Protein AF-A0AAE0CXD9-F1 (afdb_monomer_lite)

Structure (mmCIF, N/CA/C/O backbone):
data_AF-A0AAE0CXD9-F1
#
_entry.id   AF-A0AAE0CXD9-F1
#
loop_
_atom_site.group_PDB
_atom_site.id
_atom_site.type_symbol
_atom_site.label_atom_id
_atom_site.label_alt_id
_atom_site.label_comp_id
_atom_site.label_asym_id
_atom_site.label_entity_id
_atom_site.label_seq_id
_atom_site.pdbx_PDB_ins_code
_atom_site.Cartn_x
_atom_site.Cartn_y
_atom_site.Cartn_z
_atom_site.occupancy
_atom_site.B_iso_or_equiv
_atom_site.auth_seq_id
_atom_site.auth_comp_id
_atom_site.auth_asym_id
_atom_site.auth_atom_id
_atom_site.pdbx_PDB_model_num
ATOM 1 N N . MET A 1 1 ? 9.797 31.175 -9.199 1.00 26.73 1 MET A N 1
ATOM 2 C CA . MET A 1 1 ? 10.013 30.156 -8.149 1.00 26.73 1 MET A CA 1
ATOM 3 C C . MET A 1 1 ? 9.002 30.426 -7.047 1.00 26.73 1 MET A C 1
ATOM 5 O O . MET A 1 1 ? 9.303 31.126 -6.089 1.00 26.73 1 MET A O 1
ATOM 9 N N . GLU A 1 2 ? 7.768 29.965 -7.238 1.00 23.17 2 GLU A N 1
ATOM 10 C CA . GLU A 1 2 ? 6.739 30.049 -6.202 1.00 23.17 2 GLU A CA 1
ATOM 11 C C . GLU A 1 2 ? 6.974 28.909 -5.215 1.00 23.17 2 GLU A C 1
ATOM 13 O O . GLU A 1 2 ? 6.974 27.733 -5.577 1.00 23.17 2 GLU A O 1
ATOM 18 N N . ARG A 1 3 ? 7.278 29.271 -3.968 1.00 21.73 3 ARG A N 1
ATOM 19 C CA . ARG A 1 3 ? 7.343 28.327 -2.858 1.00 21.73 3 ARG A CA 1
ATOM 20 C C . ARG A 1 3 ? 5.922 27.838 -2.602 1.00 21.73 3 ARG A C 1
ATOM 22 O O . ARG A 1 3 ? 5.088 28.621 -2.158 1.00 21.73 3 ARG A O 1
ATOM 29 N N . LEU A 1 4 ? 5.672 26.554 -2.848 1.00 22.39 4 LEU A N 1
ATOM 30 C CA . LEU A 1 4 ? 4.527 25.840 -2.287 1.00 22.39 4 LEU A CA 1
ATOM 31 C C . LEU A 1 4 ? 4.676 25.848 -0.758 1.00 22.39 4 LEU A C 1
ATOM 33 O O . LEU A 1 4 ? 5.323 24.983 -0.170 1.00 22.39 4 LEU A O 1
ATOM 37 N N . SER A 1 5 ? 4.148 26.898 -0.132 1.00 20.73 5 SER A N 1
ATOM 38 C CA . SER A 1 5 ? 3.932 26.974 1.307 1.00 20.73 5 SER A CA 1
ATOM 39 C C . SER A 1 5 ? 2.755 26.065 1.624 1.00 20.73 5 SER A C 1
ATOM 41 O O . SER A 1 5 ? 1.609 26.418 1.361 1.00 20.73 5 SER A O 1
ATOM 43 N N . VAL A 1 6 ? 3.035 24.862 2.117 1.00 25.16 6 VAL A N 1
ATOM 44 C CA . VAL A 1 6 ? 1.994 23.994 2.667 1.00 25.16 6 VAL A CA 1
ATOM 45 C C . VAL A 1 6 ? 1.778 24.439 4.107 1.00 25.16 6 VAL A C 1
ATOM 47 O O . VAL A 1 6 ? 2.493 24.010 5.013 1.00 25.16 6 VAL A O 1
ATOM 50 N N . ASP A 1 7 ? 0.833 25.358 4.299 1.00 22.22 7 ASP A N 1
ATOM 51 C CA . ASP A 1 7 ? 0.345 25.720 5.626 1.00 22.22 7 ASP A CA 1
ATOM 52 C C . ASP A 1 7 ? -0.341 24.501 6.249 1.00 22.22 7 ASP A C 1
ATOM 54 O O . ASP A 1 7 ? -1.363 24.009 5.768 1.00 22.22 7 ASP A O 1
ATOM 58 N N . ILE A 1 8 ? 0.247 23.992 7.332 1.00 30.08 8 ILE A N 1
ATOM 59 C CA . ILE A 1 8 ? -0.320 22.910 8.135 1.00 30.08 8 ILE A CA 1
ATOM 60 C C . ILE A 1 8 ? -1.418 23.525 9.003 1.00 30.08 8 ILE A C 1
ATOM 62 O O . ILE A 1 8 ? -1.198 23.915 10.149 1.00 30.08 8 ILE A O 1
ATOM 66 N N . THR A 1 9 ? -2.620 23.645 8.448 1.00 28.03 9 THR A N 1
ATOM 67 C CA . THR A 1 9 ? -3.806 23.970 9.239 1.00 28.03 9 THR A CA 1
ATOM 68 C C . THR A 1 9 ? -4.270 22.713 9.962 1.00 28.03 9 THR A C 1
ATOM 70 O O . THR A 1 9 ? -4.686 21.742 9.329 1.00 28.03 9 THR A O 1
ATOM 73 N N . THR A 1 10 ? -4.219 22.737 11.293 1.00 31.00 10 THR A N 1
ATOM 74 C CA . THR A 1 10 ? -4.910 21.786 12.170 1.00 31.00 10 THR A CA 1
ATOM 75 C C . THR A 1 10 ? -6.408 21.858 11.892 1.00 31.00 10 THR A C 1
ATOM 77 O O . THR A 1 10 ? -7.133 22.719 12.389 1.00 31.00 10 THR A O 1
ATOM 80 N N . LEU A 1 11 ? -6.876 20.972 11.022 1.00 36.22 11 LEU A N 1
ATOM 81 C CA . LEU A 1 11 ? -8.235 21.002 10.510 1.00 36.22 11 LEU A CA 1
ATOM 82 C C . LEU A 1 11 ? -9.142 20.148 11.402 1.00 36.22 11 LEU A C 1
ATOM 84 O O . LEU A 1 11 ? -9.303 18.949 11.208 1.00 36.22 11 LEU A O 1
ATOM 88 N N . ASN A 1 12 ? -9.766 20.808 12.385 1.00 33.69 12 ASN A N 1
ATOM 89 C CA . ASN A 1 12 ? -11.008 20.344 13.007 1.00 33.69 12 ASN A CA 1
ATOM 90 C C . ASN A 1 12 ? -12.119 20.391 11.942 1.00 33.69 12 ASN A C 1
ATOM 92 O O . ASN A 1 12 ? -12.885 21.352 11.867 1.00 33.69 12 ASN A O 1
ATOM 96 N N . ILE A 1 13 ? -12.183 19.377 11.080 1.00 40.03 13 ILE A N 1
ATOM 97 C CA . ILE A 1 13 ? -13.253 19.223 10.095 1.00 40.03 13 ILE A CA 1
ATOM 98 C C . ILE A 1 13 ? -14.112 18.050 10.536 1.00 40.03 13 ILE A C 1
ATOM 100 O O . ILE A 1 13 ? -13.640 16.928 10.671 1.00 40.03 13 ILE A O 1
ATOM 104 N N . THR A 1 14 ? -15.404 18.297 10.721 1.00 42.84 14 THR A N 1
ATOM 105 C CA . THR A 1 14 ? -16.405 17.229 10.723 1.00 42.84 14 THR A CA 1
ATOM 106 C C . THR A 1 14 ? -16.326 16.510 9.375 1.00 42.84 14 THR A C 1
ATOM 108 O O . THR A 1 14 ? -16.665 17.097 8.356 1.00 42.84 14 THR A O 1
ATOM 111 N N . GLN A 1 15 ? -15.788 15.297 9.347 1.00 50.53 15 GLN A N 1
ATOM 112 C CA . GLN A 1 15 ? -15.391 14.582 8.130 1.00 50.53 15 GLN A CA 1
ATOM 113 C C . GLN A 1 15 ? -16.608 14.244 7.248 1.00 50.53 15 GLN A C 1
ATOM 115 O O . GLN A 1 15 ? -17.636 13.791 7.758 1.00 50.53 15 GLN A O 1
ATOM 120 N N . GLY A 1 16 ? -16.525 14.473 5.933 1.00 50.12 16 GLY A N 1
ATOM 121 C CA . GLY A 1 16 ? -17.497 13.928 4.984 1.00 50.12 16 GLY A CA 1
ATOM 122 C C . GLY A 1 16 ? -17.296 12.417 4.820 1.00 50.12 16 GLY A C 1
ATOM 123 O O . GLY A 1 16 ? -16.177 11.911 4.926 1.00 50.12 16 GLY A O 1
ATOM 124 N N . HIS A 1 17 ? -18.373 11.662 4.591 1.00 55.34 17 HIS A N 1
ATOM 125 C CA . HIS A 1 17 ? -18.249 10.237 4.268 1.00 55.34 17 HIS A CA 1
ATOM 126 C C . HIS A 1 17 ? -17.567 10.069 2.896 1.00 55.34 17 HIS A C 1
ATOM 128 O O . HIS A 1 17 ? -17.871 10.817 1.970 1.00 55.34 17 HIS A O 1
ATOM 134 N N . SER A 1 18 ? -16.668 9.084 2.765 1.00 62.75 18 SER A N 1
ATOM 135 C CA . SER A 1 18 ? -15.933 8.766 1.522 1.00 62.75 18 SER A CA 1
ATOM 136 C C . SER A 1 18 ? -14.909 9.810 1.046 1.00 62.75 18 SER A C 1
ATOM 138 O O . SER A 1 18 ? -14.528 9.803 -0.123 1.00 62.75 18 SER A O 1
ATOM 140 N N . GLU A 1 19 ? -14.440 10.694 1.927 1.00 72.25 19 GLU A N 1
ATOM 141 C CA . GLU A 1 19 ? -13.359 11.639 1.623 1.00 72.25 19 GLU A CA 1
ATOM 142 C C . GLU A 1 19 ? -11.994 11.080 2.065 1.00 72.25 19 GLU A C 1
ATOM 144 O O . GLU A 1 19 ? -11.889 10.398 3.089 1.00 72.25 19 GLU A O 1
ATOM 149 N N . ILE A 1 20 ? -10.953 11.374 1.280 1.00 75.38 20 ILE A N 1
ATOM 150 C CA . ILE A 1 20 ? -9.551 11.071 1.593 1.00 75.38 20 ILE A CA 1
ATOM 151 C C . ILE A 1 20 ? -8.836 12.393 1.851 1.00 75.38 20 ILE A C 1
ATOM 153 O O . ILE A 1 20 ? -8.791 13.261 0.979 1.00 75.38 20 ILE A O 1
ATOM 157 N N . TYR A 1 21 ? -8.246 12.526 3.030 1.00 78.69 21 TYR A N 1
ATOM 158 C CA . TYR A 1 21 ? -7.481 13.688 3.450 1.00 78.69 21 TYR A CA 1
ATOM 159 C C . TYR A 1 21 ? -5.994 13.356 3.445 1.00 78.69 21 TYR A C 1
ATOM 161 O O . TYR A 1 21 ? -5.546 12.450 4.140 1.00 78.69 21 TYR A O 1
ATOM 169 N N . LEU A 1 22 ? -5.219 14.108 2.667 1.00 79.69 22 LEU A N 1
ATOM 170 C CA . LEU A 1 22 ? -3.764 13.999 2.644 1.00 79.69 22 LEU A CA 1
ATOM 171 C C . LEU A 1 22 ? -3.165 15.105 3.509 1.00 79.69 22 LEU A C 1
ATOM 173 O O . LEU A 1 22 ? -3.439 16.285 3.296 1.00 79.69 22 LEU A O 1
ATOM 177 N N . SER A 1 23 ? -2.339 14.728 4.480 1.00 81.81 23 SER A N 1
ATOM 178 C CA . SER A 1 23 ? -1.665 15.657 5.385 1.00 81.81 23 SER A CA 1
ATOM 179 C C . SER A 1 23 ? -0.199 15.280 5.564 1.00 81.81 23 SER A C 1
ATOM 181 O O . SER A 1 23 ? 0.185 14.120 5.436 1.00 81.81 23 SER A O 1
ATOM 183 N N . LEU A 1 24 ? 0.643 16.273 5.840 1.00 80.06 24 LEU A N 1
ATOM 184 C CA . LEU A 1 24 ? 2.030 16.041 6.225 1.00 80.06 24 LEU A CA 1
ATOM 185 C C . LEU A 1 24 ? 2.085 15.807 7.732 1.00 80.06 24 LEU A C 1
ATOM 187 O O . LEU A 1 24 ? 1.600 16.634 8.507 1.00 80.06 24 LEU A O 1
ATOM 191 N N . ALA A 1 25 ? 2.698 14.700 8.146 1.00 73.81 25 ALA A N 1
ATOM 192 C CA . ALA A 1 25 ? 2.980 14.462 9.550 1.00 73.81 25 ALA A CA 1
ATOM 193 C C . ALA A 1 25 ? 3.864 15.602 10.086 1.00 73.81 25 ALA A C 1
ATOM 195 O O . ALA A 1 25 ? 4.795 16.025 9.388 1.00 73.81 25 ALA A O 1
ATOM 196 N N . PRO A 1 26 ? 3.607 16.102 11.308 1.00 64.62 26 PRO A N 1
ATOM 197 C CA . PRO A 1 26 ? 4.435 17.135 11.906 1.00 64.62 26 PRO A CA 1
ATOM 198 C C . PRO A 1 26 ? 5.877 16.632 11.997 1.00 64.62 26 PRO A C 1
ATOM 200 O O . PRO A 1 26 ? 6.189 15.679 12.709 1.00 64.62 26 PRO A O 1
ATOM 203 N N . VAL A 1 27 ? 6.749 17.266 11.215 1.00 55.22 27 VAL A N 1
ATOM 204 C CA . VAL A 1 27 ? 8.172 16.949 11.139 1.00 55.22 27 VAL A CA 1
ATOM 205 C C . VAL A 1 27 ? 8.764 17.242 12.515 1.00 55.22 27 VAL A C 1
ATOM 207 O O . VAL A 1 27 ? 8.802 18.398 12.939 1.00 55.22 27 VAL A O 1
ATOM 210 N N . SER A 1 28 ? 9.209 16.212 13.244 1.00 50.12 28 SER A N 1
ATOM 211 C CA . SER A 1 28 ? 10.065 16.456 14.407 1.00 50.12 28 SER A CA 1
ATOM 212 C C . SER A 1 28 ? 11.272 17.250 13.912 1.00 50.12 28 SER A C 1
ATOM 214 O O . SER A 1 28 ? 11.766 17.001 12.813 1.00 50.12 28 SER A O 1
ATOM 216 N N . THR A 1 29 ? 11.745 18.222 14.688 1.00 46.22 29 THR A N 1
ATOM 217 C CA . THR A 1 29 ? 12.780 19.213 14.318 1.00 46.22 29 THR A CA 1
ATOM 218 C C . THR A 1 29 ? 14.115 18.632 13.805 1.00 46.22 29 THR A C 1
ATOM 220 O O . THR A 1 29 ? 15.018 19.384 13.454 1.00 46.22 29 THR A O 1
ATOM 223 N N . SER A 1 30 ? 14.240 17.305 13.730 1.00 47.00 30 SER A N 1
ATOM 224 C CA . SER A 1 30 ? 15.392 16.527 13.284 1.00 47.00 30 SER A CA 1
ATOM 225 C C . SER A 1 30 ? 15.158 15.704 12.002 1.00 47.00 30 SER A C 1
ATOM 227 O O . SER A 1 30 ? 16.120 15.123 11.494 1.00 47.00 30 SER A O 1
ATOM 229 N N . SER A 1 31 ? 13.934 15.578 11.478 1.00 52.12 31 SER A N 1
ATOM 230 C CA . SER A 1 31 ? 13.679 14.696 10.331 1.00 52.12 31 SER A CA 1
ATOM 231 C C . SER A 1 31 ? 13.825 15.436 8.999 1.00 52.12 31 SER A C 1
ATOM 233 O O . SER A 1 31 ? 13.010 16.279 8.640 1.00 52.12 31 SER A O 1
ATOM 235 N N . ALA A 1 32 ? 14.828 15.056 8.206 1.00 60.69 32 ALA A N 1
ATOM 236 C CA . ALA A 1 32 ? 14.981 15.496 6.815 1.00 60.69 32 ALA A CA 1
ATOM 237 C C . ALA A 1 32 ? 13.952 14.856 5.851 1.00 60.69 32 ALA A C 1
ATOM 239 O O . ALA A 1 32 ? 14.098 14.967 4.634 1.00 60.69 32 ALA A O 1
ATOM 240 N N . ARG A 1 33 ? 12.962 14.112 6.368 1.00 71.12 33 ARG A N 1
ATOM 241 C CA . ARG A 1 33 ? 12.079 13.243 5.581 1.00 71.12 33 ARG A CA 1
ATOM 242 C C . ARG A 1 33 ? 10.619 13.441 6.002 1.00 71.12 33 ARG A C 1
ATOM 244 O O . ARG A 1 33 ? 10.247 13.002 7.091 1.00 71.12 33 ARG A O 1
ATOM 251 N N . PRO A 1 34 ? 9.797 14.115 5.182 1.00 75.38 34 PRO A N 1
ATOM 252 C CA . PRO A 1 34 ? 8.382 14.290 5.479 1.00 75.38 34 PRO A CA 1
ATOM 253 C C . PRO A 1 34 ? 7.617 12.973 5.295 1.00 75.38 34 PRO A C 1
ATOM 255 O O . PRO A 1 34 ? 7.775 12.304 4.275 1.00 75.38 34 PRO A O 1
ATOM 258 N N . THR A 1 35 ? 6.758 12.635 6.255 1.00 79.56 35 THR A N 1
ATOM 259 C CA . THR A 1 35 ? 5.814 11.512 6.144 1.00 79.56 35 THR A CA 1
ATOM 260 C C . THR A 1 35 ? 4.463 12.042 5.682 1.00 79.56 35 THR A C 1
ATOM 262 O O . THR A 1 35 ? 3.946 12.996 6.262 1.00 79.56 35 THR A O 1
ATOM 265 N N . LEU A 1 36 ? 3.884 11.431 4.649 1.00 83.06 36 LEU A N 1
ATOM 266 C CA . LEU A 1 36 ? 2.532 11.740 4.188 1.00 83.06 36 LEU A CA 1
ATOM 267 C C . LEU A 1 36 ? 1.538 10.792 4.865 1.00 83.06 36 LEU A C 1
ATOM 269 O O . LEU A 1 36 ? 1.733 9.579 4.863 1.00 83.06 36 LEU A O 1
ATOM 273 N N . ILE A 1 37 ? 0.472 11.348 5.427 1.00 85.38 37 ILE A N 1
ATOM 274 C CA . ILE A 1 37 ? -0.618 10.610 6.059 1.00 85.38 37 ILE A CA 1
ATOM 275 C C . ILE A 1 37 ? -1.859 10.787 5.193 1.00 85.38 37 ILE A C 1
ATOM 277 O O . ILE A 1 37 ? -2.293 11.914 4.949 1.00 85.38 37 ILE A O 1
ATOM 281 N N . ALA A 1 38 ? -2.420 9.666 4.744 1.00 85.19 38 ALA A N 1
ATOM 282 C CA . ALA A 1 38 ? -3.726 9.615 4.109 1.00 85.19 38 ALA A CA 1
ATOM 283 C C . ALA A 1 38 ? -4.753 9.128 5.133 1.00 85.19 38 ALA A C 1
ATOM 285 O O . ALA A 1 38 ? -4.732 7.962 5.522 1.00 85.19 38 ALA A O 1
ATOM 286 N N . ASP A 1 39 ? -5.625 10.027 5.574 1.00 83.19 39 ASP A N 1
ATOM 287 C CA . ASP A 1 39 ? -6.763 9.703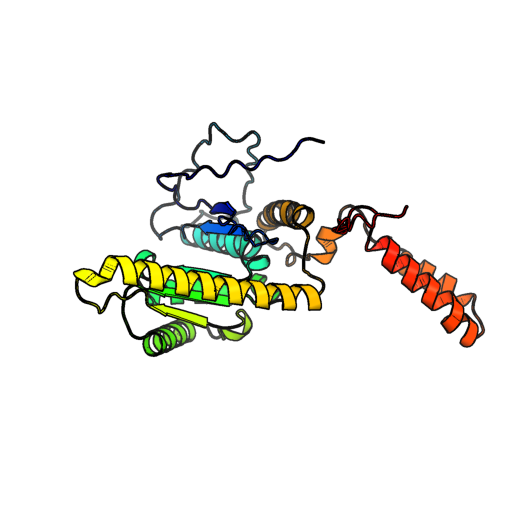 6.425 1.00 83.19 39 ASP A CA 1
ATOM 288 C C . ASP A 1 39 ? -7.996 9.485 5.548 1.00 83.19 39 ASP A C 1
ATOM 290 O O . ASP A 1 39 ? -8.351 10.323 4.716 1.00 83.19 39 ASP A O 1
ATOM 294 N N . ALA A 1 40 ? -8.625 8.329 5.700 1.00 77.25 40 ALA A N 1
ATOM 295 C CA . ALA A 1 40 ? -9.735 7.906 4.880 1.00 77.25 40 ALA A CA 1
ATOM 296 C C . ALA A 1 40 ? -10.804 7.233 5.729 1.00 77.25 40 ALA A C 1
ATOM 298 O O . ALA A 1 40 ? -10.547 6.241 6.409 1.00 77.25 40 ALA A O 1
ATOM 299 N N . ASN A 1 41 ? -12.038 7.704 5.573 1.00 72.50 41 ASN A N 1
ATOM 300 C CA . ASN A 1 41 ? -13.193 6.989 6.087 1.00 72.50 41 ASN A CA 1
ATOM 301 C C . ASN A 1 41 ? -13.622 5.925 5.090 1.00 72.50 41 ASN A C 1
ATOM 303 O O . ASN A 1 41 ? -14.085 6.256 3.995 1.00 72.50 41 ASN A O 1
ATOM 307 N N . THR A 1 42 ? -13.553 4.656 5.489 1.00 63.19 42 THR A N 1
ATOM 308 C CA . THR A 1 42 ? -14.242 3.610 4.737 1.00 63.19 42 THR A CA 1
ATOM 309 C C . THR A 1 42 ? -15.740 3.930 4.744 1.00 63.19 42 THR A C 1
ATOM 311 O O . THR A 1 42 ? -16.310 4.232 5.798 1.00 63.19 42 THR A O 1
ATOM 314 N N . PRO A 1 43 ? -16.407 3.946 3.577 1.00 56.81 43 PRO A N 1
ATOM 315 C CA . PRO A 1 43 ? -17.841 4.168 3.534 1.00 56.81 43 PRO A CA 1
ATOM 316 C C . PRO A 1 43 ? -18.532 3.067 4.334 1.00 56.81 43 PRO A C 1
ATOM 318 O O . PRO A 1 43 ? -18.612 1.917 3.904 1.00 56.81 43 PRO A O 1
ATOM 321 N N . ALA A 1 44 ? -19.054 3.420 5.509 1.00 51.97 44 ALA A N 1
ATOM 322 C CA . ALA A 1 44 ? -19.961 2.541 6.219 1.00 51.97 44 ALA A CA 1
ATOM 323 C C . ALA A 1 44 ? -21.135 2.232 5.281 1.00 51.97 44 ALA A C 1
ATOM 325 O O . ALA A 1 44 ? -21.648 3.133 4.612 1.00 51.97 44 ALA A O 1
ATOM 326 N N . TYR A 1 45 ? -21.559 0.965 5.273 1.00 47.97 45 TYR A N 1
ATOM 327 C CA . TYR A 1 45 ? -22.552 0.306 4.404 1.00 47.97 45 TYR A CA 1
ATOM 328 C C . TYR A 1 45 ? -23.903 1.032 4.198 1.00 47.97 45 TYR A C 1
ATOM 330 O O . TYR A 1 45 ? -24.824 0.464 3.623 1.00 47.97 45 TYR A O 1
ATOM 338 N N . LYS A 1 46 ? -24.105 2.240 4.727 1.00 43.03 46 LYS A N 1
ATOM 339 C CA . LYS A 1 46 ? -25.394 2.929 4.768 1.00 43.03 46 LYS A CA 1
ATOM 340 C C . LYS A 1 46 ? -25.364 4.390 4.323 1.00 43.03 46 LYS A C 1
ATOM 342 O O . LYS A 1 46 ? -26.448 4.936 4.148 1.00 43.03 46 LYS A O 1
ATOM 347 N N . GLN A 1 47 ? -24.206 5.032 4.137 1.00 49.66 47 GLN A N 1
ATOM 348 C CA . GLN A 1 47 ? -24.168 6.449 3.746 1.00 49.66 47 GLN A CA 1
ATOM 349 C C . GLN A 1 47 ? -23.018 6.749 2.781 1.00 49.66 47 GLN A C 1
ATOM 351 O O . GLN A 1 47 ? -21.850 6.761 3.158 1.00 49.66 47 GLN A O 1
ATOM 356 N N . LEU A 1 48 ? -23.379 7.025 1.528 1.00 52.41 48 LEU A N 1
ATOM 357 C CA . LEU A 1 48 ? -22.510 7.721 0.586 1.00 52.41 48 LEU A CA 1
ATOM 358 C C . LEU A 1 48 ? -22.508 9.197 0.963 1.00 52.41 48 LEU A C 1
ATOM 360 O O . LEU A 1 48 ? -23.567 9.825 1.022 1.00 52.41 48 LEU A O 1
ATOM 364 N N . GLY A 1 49 ? -21.332 9.742 1.259 1.00 53.81 49 GLY A N 1
ATOM 365 C CA . GLY A 1 49 ? -21.209 11.164 1.546 1.00 53.81 49 GLY A CA 1
ATOM 366 C C . GLY A 1 49 ? -21.529 11.981 0.311 1.00 53.81 49 GLY A C 1
ATOM 367 O O . GLY A 1 49 ? -21.143 11.627 -0.803 1.00 53.81 49 GLY A O 1
ATOM 368 N N . GLN A 1 50 ? -22.234 13.095 0.499 1.00 55.53 50 GLN A N 1
ATOM 369 C CA . GLN A 1 50 ? -22.210 14.130 -0.520 1.00 55.53 50 GLN A CA 1
ATOM 370 C C . GLN A 1 50 ? -20.839 14.806 -0.468 1.00 55.53 50 GLN A C 1
ATOM 372 O O . GLN A 1 50 ? -20.445 15.246 0.617 1.00 55.53 50 GLN A O 1
ATOM 377 N N . PRO A 1 51 ? -20.131 14.916 -1.607 1.00 55.34 51 PRO A N 1
ATOM 378 C CA . PRO A 1 51 ? -18.879 15.648 -1.648 1.00 55.34 51 PRO A CA 1
ATOM 379 C C . PRO A 1 51 ? -19.153 17.075 -1.189 1.00 55.34 51 PRO A C 1
ATOM 381 O O . PRO A 1 51 ? -20.053 17.751 -1.708 1.00 55.34 51 PRO A O 1
ATOM 384 N N . ARG A 1 52 ? -18.403 17.540 -0.188 1.00 57.84 52 ARG A N 1
ATOM 385 C CA . ARG A 1 52 ? -18.516 18.936 0.222 1.00 57.84 52 ARG A CA 1
ATOM 386 C C . ARG A 1 52 ? -18.101 19.812 -0.952 1.00 57.84 52 ARG A C 1
ATOM 388 O O . ARG A 1 52 ? -17.058 19.602 -1.565 1.00 57.84 52 ARG A O 1
ATOM 395 N N . LYS A 1 53 ? -18.911 20.828 -1.257 1.00 52.75 53 LYS A N 1
ATOM 396 C CA . LYS A 1 53 ? -18.491 21.924 -2.134 1.00 52.75 53 LYS A CA 1
ATOM 397 C C . LYS A 1 53 ? -17.377 22.662 -1.396 1.00 52.75 53 LYS A C 1
ATOM 399 O O . LYS A 1 53 ? -17.668 23.518 -0.563 1.00 52.75 53 LYS A O 1
ATOM 404 N N . SER A 1 54 ? -16.122 22.273 -1.608 1.00 51.66 54 SER A N 1
ATOM 405 C CA . SER A 1 54 ? -15.009 22.988 -1.000 1.00 51.66 54 SER A CA 1
ATOM 406 C C . SER A 1 54 ? -14.970 24.382 -1.629 1.00 51.66 54 SER A C 1
ATOM 408 O O . SER A 1 54 ? -14.834 24.548 -2.837 1.00 51.66 54 SER A O 1
ATOM 410 N N . THR A 1 55 ? -15.163 25.412 -0.811 1.00 49.81 55 THR A N 1
ATOM 411 C CA . THR A 1 55 ? -15.080 26.818 -1.239 1.00 49.81 55 THR A CA 1
ATOM 412 C C . THR A 1 55 ? -13.633 27.319 -1.283 1.00 49.81 55 THR A C 1
ATOM 414 O O . THR A 1 55 ? -13.407 28.514 -1.431 1.00 49.81 55 THR A O 1
ATOM 417 N N . LEU A 1 56 ? -12.658 26.422 -1.086 1.00 54.25 56 LEU A N 1
ATOM 418 C CA . LEU A 1 56 ? -11.255 26.742 -0.805 1.00 54.25 56 LEU A CA 1
ATOM 419 C C . LEU A 1 56 ? -10.257 26.054 -1.745 1.00 54.25 56 LEU A C 1
ATOM 421 O O . LEU A 1 56 ? -9.065 26.311 -1.630 1.00 54.25 56 LEU A O 1
ATOM 425 N N . CYS A 1 57 ? -10.702 25.187 -2.661 1.00 56.81 57 CYS A N 1
ATOM 426 C CA . CYS A 1 57 ? -9.802 24.605 -3.654 1.00 56.81 57 CYS A CA 1
ATOM 427 C C . CYS A 1 57 ? -9.795 25.451 -4.931 1.00 56.81 57 CYS A C 1
ATOM 429 O O . CYS A 1 57 ? -10.851 25.839 -5.427 1.00 56.81 57 CYS A O 1
ATOM 431 N N . HIS A 1 58 ? -8.610 25.703 -5.480 1.00 62.69 58 HIS A N 1
ATOM 432 C CA . HIS A 1 58 ? -8.433 26.433 -6.740 1.00 62.69 58 HIS A CA 1
ATOM 433 C C . HIS A 1 58 ? -8.831 25.590 -7.968 1.00 62.69 58 HIS A C 1
ATOM 435 O O . HIS A 1 58 ? -9.042 26.141 -9.044 1.00 62.69 58 HIS A O 1
ATOM 441 N N . GLU A 1 59 ? -8.941 24.263 -7.814 1.00 66.19 59 GLU A N 1
ATOM 442 C CA . GLU A 1 59 ? -9.200 23.329 -8.911 1.00 66.19 59 GLU A CA 1
ATOM 443 C C . GLU A 1 59 ? -10.094 22.165 -8.453 1.00 66.19 59 GLU A C 1
ATOM 445 O O . GLU A 1 59 ? -9.795 21.468 -7.483 1.00 66.19 59 GLU A O 1
ATOM 450 N N . LEU A 1 60 ? -11.207 21.947 -9.156 1.00 71.38 60 LEU A N 1
ATOM 451 C CA . LEU A 1 60 ? -12.094 20.805 -8.945 1.00 71.38 60 LEU A CA 1
ATOM 452 C C . LEU A 1 60 ? -12.207 20.028 -10.252 1.00 71.38 60 LEU A C 1
ATOM 454 O O . LEU A 1 60 ? -12.753 20.528 -11.234 1.00 71.38 60 LEU A O 1
ATOM 458 N N . ILE A 1 61 ? -11.712 18.792 -10.244 1.00 71.06 61 ILE A N 1
ATOM 459 C CA . ILE A 1 61 ? -11.833 17.866 -11.368 1.00 71.06 61 ILE A CA 1
ATOM 460 C C . ILE A 1 61 ? -12.834 16.785 -10.968 1.00 71.06 61 ILE A C 1
ATOM 462 O O . ILE A 1 61 ? -12.551 15.948 -10.115 1.00 71.06 61 ILE A O 1
ATOM 466 N N . ALA A 1 62 ? -14.011 16.805 -11.588 1.00 74.06 62 ALA A N 1
ATOM 467 C CA . ALA A 1 62 ? -15.005 15.750 -11.441 1.00 74.06 62 ALA A CA 1
ATOM 468 C C . ALA A 1 62 ? -14.875 14.761 -12.604 1.00 74.06 62 ALA A C 1
ATOM 470 O O . ALA A 1 62 ? -14.858 15.166 -13.767 1.00 74.06 62 ALA A O 1
ATOM 471 N N . ARG A 1 63 ? -14.800 13.464 -12.296 1.00 69.69 63 ARG A N 1
ATOM 472 C CA . ARG A 1 63 ? -14.750 12.390 -13.295 1.00 69.69 63 ARG A CA 1
ATOM 473 C C . ARG A 1 63 ? -15.902 11.420 -13.068 1.00 69.69 63 ARG A C 1
ATOM 475 O O . ARG A 1 63 ? -16.211 11.066 -11.933 1.00 69.69 63 ARG A O 1
ATOM 482 N N . LEU A 1 64 ? -16.546 11.019 -14.159 1.00 68.75 64 LEU A N 1
ATOM 483 C CA . LEU A 1 64 ? -17.576 9.985 -14.153 1.00 68.75 64 LEU A CA 1
ATOM 484 C C . LEU A 1 64 ? -16.893 8.620 -14.202 1.00 68.75 64 LEU A C 1
ATOM 486 O O . LEU A 1 64 ? -16.013 8.399 -15.028 1.00 68.75 64 LEU A O 1
ATOM 490 N N . LEU A 1 65 ? -17.305 7.716 -13.318 1.00 66.38 65 LEU A N 1
ATOM 491 C CA . LEU A 1 65 ? -16.808 6.345 -13.300 1.00 66.38 65 LEU A CA 1
ATOM 492 C C . LEU A 1 65 ? -17.700 5.486 -14.192 1.00 66.38 65 LEU A C 1
ATOM 494 O O . LEU A 1 65 ? -18.928 5.521 -14.054 1.00 66.38 65 LEU A O 1
ATOM 498 N N . SER A 1 66 ? -17.085 4.722 -15.096 1.00 62.75 66 SER A N 1
ATOM 499 C CA . SER A 1 66 ? -17.796 3.807 -15.989 1.00 62.75 66 SER A CA 1
ATOM 500 C C . SER A 1 66 ? -18.455 2.707 -15.162 1.00 62.75 66 SER A C 1
ATOM 502 O O . SER A 1 66 ? -17.830 1.724 -14.772 1.00 62.75 66 SER A O 1
ATOM 504 N N . THR A 1 67 ? -19.733 2.887 -14.838 1.00 57.62 67 THR A N 1
ATOM 505 C CA . THR A 1 67 ? -20.512 1.880 -14.120 1.00 57.62 67 THR A CA 1
ATOM 506 C C . THR A 1 67 ? -20.973 0.829 -15.132 1.00 57.62 67 THR A C 1
ATOM 508 O O . THR A 1 67 ? -21.502 1.202 -16.184 1.00 57.62 67 THR A O 1
ATOM 511 N N . PRO A 1 68 ? -20.787 -0.480 -14.868 1.00 53.19 68 PRO A N 1
ATOM 512 C CA . PRO A 1 68 ? -21.310 -1.514 -15.751 1.00 53.19 68 PRO A CA 1
ATOM 513 C C . PRO A 1 68 ? -22.820 -1.313 -15.903 1.00 53.19 68 PRO A C 1
ATOM 515 O O . PRO A 1 68 ? -23.522 -1.104 -14.917 1.00 53.19 68 PRO A O 1
ATOM 518 N N . ARG A 1 69 ? -23.292 -1.307 -17.154 1.00 46.44 69 ARG A N 1
ATOM 519 C CA . ARG A 1 69 ? -24.653 -0.939 -17.569 1.00 46.44 69 ARG A CA 1
ATOM 520 C C . ARG A 1 69 ? -25.714 -1.724 -16.775 1.00 46.44 69 ARG A C 1
ATOM 522 O O . ARG A 1 69 ? -26.061 -2.842 -17.137 1.00 46.44 69 ARG A O 1
ATOM 529 N N . GLY A 1 70 ? -26.216 -1.117 -15.702 1.00 53.41 70 GLY A N 1
ATOM 530 C CA . GLY A 1 70 ? -27.201 -1.649 -14.757 1.00 53.41 70 GLY A CA 1
ATOM 531 C C . GLY A 1 70 ? -27.377 -0.676 -13.584 1.00 53.41 70 GLY A C 1
ATOM 532 O O . GLY A 1 70 ? -26.522 0.184 -13.375 1.00 53.41 70 GLY A O 1
ATOM 533 N N . GLU A 1 71 ? -28.490 -0.759 -12.845 1.00 50.50 71 GLU A N 1
ATOM 534 C CA . GLU A 1 71 ? -28.709 0.075 -11.652 1.00 50.50 71 GLU A CA 1
ATOM 535 C C . GLU A 1 71 ? -27.509 -0.032 -10.701 1.00 50.50 71 GLU A C 1
ATOM 537 O O . GLU A 1 71 ? -27.099 -1.129 -10.312 1.00 50.50 71 GLU A O 1
ATOM 542 N N . ALA A 1 72 ? -26.925 1.114 -10.341 1.00 54.69 72 ALA A N 1
ATOM 543 C CA . ALA A 1 72 ? -25.800 1.186 -9.421 1.00 54.69 72 ALA A CA 1
ATOM 544 C C . ALA A 1 72 ? -26.250 0.727 -8.027 1.00 54.69 72 ALA A C 1
ATOM 546 O O . ALA A 1 72 ? -26.738 1.510 -7.214 1.00 54.69 72 ALA A O 1
ATOM 547 N N . THR A 1 73 ? -26.113 -0.569 -7.756 1.00 62.66 73 THR A N 1
ATOM 548 C CA . THR A 1 73 ? -26.353 -1.107 -6.418 1.00 62.66 73 THR A CA 1
ATOM 549 C C . THR A 1 73 ? -25.293 -0.588 -5.447 1.00 62.66 73 THR A C 1
ATOM 551 O O . THR A 1 73 ? -24.153 -0.313 -5.827 1.00 62.66 73 THR A O 1
ATOM 554 N N . LEU A 1 74 ? -25.642 -0.515 -4.163 1.00 61.56 74 LEU A N 1
ATOM 555 C CA . LEU A 1 74 ? -24.715 -0.168 -3.081 1.00 61.56 74 LEU A CA 1
ATOM 556 C C . LEU A 1 74 ? -23.430 -1.026 -3.105 1.00 61.56 74 LEU A C 1
ATOM 558 O O . LEU A 1 74 ? -22.345 -0.521 -2.836 1.00 61.56 74 LEU A O 1
ATOM 562 N N . SER A 1 75 ? -23.538 -2.305 -3.490 1.00 65.81 75 SER A N 1
ATOM 563 C CA . SER A 1 75 ? -22.389 -3.208 -3.642 1.00 65.81 75 SER A CA 1
ATOM 564 C C . SER A 1 75 ? -21.430 -2.752 -4.746 1.00 65.81 75 SER A C 1
ATOM 566 O O . SER A 1 75 ? -20.216 -2.806 -4.562 1.00 65.81 75 SER A O 1
ATOM 568 N N . THR A 1 76 ? -21.955 -2.253 -5.868 1.00 67.56 76 THR A N 1
ATOM 569 C CA . THR A 1 76 ? -21.143 -1.709 -6.964 1.00 67.56 76 THR A CA 1
ATOM 570 C C . THR A 1 76 ? -20.359 -0.484 -6.505 1.00 67.56 76 THR A C 1
ATOM 572 O O . THR A 1 76 ? -19.179 -0.361 -6.815 1.00 67.56 76 THR A O 1
ATOM 575 N N . VAL A 1 77 ? -20.984 0.397 -5.720 1.00 67.94 77 VAL A N 1
ATOM 576 C CA . VAL A 1 77 ? -20.324 1.615 -5.234 1.00 67.94 77 VAL A CA 1
ATOM 577 C C . VAL A 1 77 ? -19.214 1.303 -4.229 1.00 67.94 77 VAL A C 1
ATOM 579 O O . VAL A 1 77 ? -18.146 1.902 -4.309 1.00 67.94 77 VAL A O 1
ATOM 582 N N . LEU A 1 78 ? -19.422 0.335 -3.332 1.00 68.44 78 LEU A N 1
ATOM 583 C CA . LEU A 1 78 ? -18.379 -0.113 -2.402 1.00 68.44 78 LEU A CA 1
ATOM 584 C C . LEU A 1 78 ? -17.183 -0.720 -3.143 1.00 68.44 78 LEU A C 1
ATOM 586 O O . LEU A 1 78 ? -16.052 -0.332 -2.881 1.00 68.44 78 LEU A O 1
ATOM 590 N N . LYS A 1 79 ? -17.429 -1.573 -4.146 1.00 70.50 79 LYS A N 1
ATOM 591 C CA . LYS A 1 79 ? -16.359 -2.128 -4.993 1.00 70.50 79 LYS A CA 1
ATOM 592 C C . LYS A 1 79 ? -15.572 -1.042 -5.720 1.00 70.50 79 LYS A C 1
ATOM 594 O O . LYS A 1 79 ? -14.357 -1.145 -5.839 1.00 70.50 79 LYS A O 1
ATOM 599 N N . ILE A 1 80 ? -16.255 -0.004 -6.198 1.00 70.88 80 ILE A N 1
ATOM 600 C CA . ILE A 1 80 ? -15.616 1.148 -6.837 1.00 70.88 80 ILE A CA 1
ATOM 601 C C . ILE A 1 80 ? -14.784 1.943 -5.824 1.00 70.88 80 ILE A C 1
ATOM 603 O O . ILE A 1 80 ? -13.656 2.314 -6.133 1.00 70.88 80 ILE A O 1
ATOM 607 N N . ALA A 1 81 ? -15.299 2.186 -4.617 1.00 73.31 81 ALA A N 1
ATOM 608 C CA . ALA A 1 81 ? -14.547 2.864 -3.565 1.00 73.31 81 ALA A CA 1
ATOM 609 C C . ALA A 1 81 ? -13.292 2.065 -3.179 1.00 73.31 81 ALA A C 1
ATOM 611 O O . ALA A 1 81 ? -12.201 2.622 -3.131 1.00 73.31 81 ALA A O 1
ATOM 612 N N . ASP A 1 82 ? -13.415 0.753 -2.996 1.00 73.19 82 ASP A N 1
ATOM 613 C CA . ASP A 1 82 ? -12.286 -0.138 -2.714 1.00 73.19 82 ASP A CA 1
ATOM 614 C C . ASP A 1 82 ? -11.264 -0.159 -3.856 1.00 73.19 82 ASP A C 1
ATOM 616 O O . ASP A 1 82 ? -10.055 -0.167 -3.615 1.00 73.19 82 ASP A O 1
ATOM 620 N N . HIS A 1 83 ? -11.740 -0.096 -5.101 1.00 73.31 83 HIS A N 1
ATOM 621 C CA . HIS A 1 83 ? -10.892 0.024 -6.281 1.00 73.31 83 HIS A CA 1
ATOM 622 C C . HIS A 1 83 ? -10.127 1.355 -6.282 1.00 73.31 83 HIS A C 1
ATOM 624 O O . HIS A 1 83 ? -8.917 1.371 -6.498 1.00 73.31 83 HIS A O 1
ATOM 630 N N . VAL A 1 84 ? -10.802 2.462 -5.954 1.00 74.00 84 VAL A N 1
ATOM 631 C CA . VAL A 1 84 ? -10.187 3.786 -5.781 1.00 74.00 84 VAL A CA 1
ATOM 632 C C . VAL A 1 84 ? -9.116 3.750 -4.688 1.00 74.00 84 VAL A C 1
ATOM 634 O O . VAL A 1 84 ? -7.995 4.189 -4.931 1.00 74.00 84 VAL A O 1
ATOM 637 N N . TYR A 1 85 ? -9.420 3.200 -3.508 1.00 75.25 85 TYR A N 1
ATOM 638 C CA . TYR A 1 85 ? -8.460 3.076 -2.406 1.00 75.25 85 TYR A CA 1
ATOM 639 C C . TYR A 1 85 ? -7.228 2.269 -2.812 1.00 75.25 85 TYR A C 1
ATOM 641 O O . TYR A 1 85 ? -6.092 2.686 -2.568 1.00 75.25 85 TYR A O 1
ATOM 649 N N . SER A 1 86 ? -7.457 1.140 -3.477 1.00 73.44 86 SER A N 1
ATOM 650 C CA . SER A 1 86 ? -6.394 0.236 -3.903 1.00 73.44 86 SER A CA 1
ATOM 651 C C . SER A 1 86 ? -5.488 0.875 -4.954 1.00 73.44 86 SER A C 1
ATOM 653 O O . SER A 1 86 ? -4.271 0.845 -4.792 1.00 73.44 86 SER A O 1
ATOM 655 N N . CYS A 1 87 ? -6.063 1.508 -5.982 1.00 69.56 87 CYS A N 1
ATOM 656 C CA . CYS A 1 87 ? -5.317 2.132 -7.078 1.00 69.56 87 CYS A CA 1
ATOM 657 C C . CYS A 1 87 ? -4.673 3.473 -6.698 1.00 69.56 87 CYS A C 1
ATOM 659 O O . CYS A 1 87 ? -3.603 3.793 -7.204 1.00 69.56 87 CYS A O 1
ATOM 661 N N . MET A 1 88 ? -5.302 4.280 -5.838 1.00 72.75 88 MET A N 1
ATOM 662 C CA . MET A 1 88 ? -4.820 5.638 -5.549 1.00 72.75 88 MET A CA 1
ATOM 663 C C . MET A 1 88 ? -3.971 5.751 -4.286 1.00 72.75 88 MET A C 1
ATOM 665 O O . MET A 1 88 ? -3.128 6.641 -4.229 1.00 72.75 88 MET A O 1
ATOM 669 N N . LEU A 1 89 ? -4.179 4.898 -3.277 1.00 75.94 89 LEU A N 1
ATOM 670 C CA . LEU A 1 89 ? -3.472 5.010 -1.995 1.00 75.94 89 LEU A CA 1
ATOM 671 C C . LEU A 1 89 ? -2.575 3.812 -1.711 1.00 75.94 89 LEU A C 1
ATOM 673 O O . LEU A 1 89 ? -1.395 3.993 -1.415 1.00 75.94 89 LEU A O 1
ATOM 677 N N . LEU A 1 90 ? -3.107 2.590 -1.803 1.00 77.69 90 LEU A N 1
ATOM 678 C CA . LEU A 1 90 ? -2.373 1.405 -1.342 1.00 77.69 90 LEU A CA 1
ATOM 679 C C . LEU A 1 90 ? -1.125 1.115 -2.178 1.00 77.69 90 LEU A C 1
ATOM 681 O O . LEU A 1 90 ? -0.122 0.664 -1.632 1.00 77.69 90 LEU A O 1
ATOM 685 N N . LEU A 1 91 ? -1.153 1.445 -3.471 1.00 74.69 91 LEU A N 1
ATOM 686 C CA . LEU A 1 91 ? 0.016 1.376 -4.351 1.00 74.69 91 LEU A CA 1
ATOM 687 C C . LEU A 1 91 ? 1.220 2.186 -3.831 1.00 74.69 91 LEU A C 1
ATOM 689 O O . LEU A 1 91 ? 2.369 1.802 -4.053 1.00 74.69 91 LEU A O 1
ATOM 693 N N . PHE A 1 92 ? 0.969 3.279 -3.109 1.00 77.00 92 PHE A N 1
ATOM 694 C CA . PHE A 1 92 ? 2.004 4.200 -2.630 1.00 77.00 92 PHE A CA 1
ATOM 695 C C . PHE A 1 92 ? 2.255 4.091 -1.124 1.00 77.00 92 PHE A C 1
ATOM 697 O O . PHE A 1 92 ? 3.286 4.546 -0.630 1.00 77.00 92 PHE A O 1
ATOM 704 N N . ALA A 1 93 ? 1.351 3.458 -0.380 1.00 85.38 93 ALA A N 1
ATOM 705 C CA . ALA A 1 93 ? 1.447 3.349 1.067 1.00 85.38 93 ALA A CA 1
ATOM 706 C C . ALA A 1 93 ? 2.614 2.446 1.497 1.00 85.38 93 ALA A C 1
ATOM 708 O O . ALA A 1 93 ? 2.826 1.372 0.936 1.00 85.38 93 ALA A O 1
ATOM 709 N N . ASP A 1 94 ? 3.383 2.868 2.502 1.00 88.75 94 ASP A N 1
ATOM 710 C CA . ASP A 1 94 ? 4.330 1.984 3.201 1.00 88.75 94 ASP A CA 1
ATOM 711 C C . ASP A 1 94 ? 3.604 1.092 4.223 1.00 88.75 94 ASP A C 1
ATOM 713 O O . ASP A 1 94 ? 3.928 -0.087 4.396 1.00 88.75 94 ASP A O 1
ATOM 717 N N . ALA A 1 95 ? 2.588 1.650 4.882 1.00 90.44 95 ALA A N 1
ATOM 718 C CA . ALA A 1 95 ? 1.740 0.973 5.849 1.00 90.44 95 ALA A CA 1
ATOM 719 C C . ALA A 1 95 ? 0.288 1.447 5.703 1.00 90.44 95 ALA A C 1
ATOM 721 O O . ALA A 1 95 ? 0.039 2.607 5.377 1.00 90.44 95 ALA A O 1
ATOM 722 N N . VAL A 1 96 ? -0.662 0.555 5.979 1.00 90.00 96 VAL A N 1
ATOM 723 C CA . VAL A 1 96 ? -2.082 0.881 6.140 1.00 90.00 96 VAL A CA 1
ATOM 724 C C . VAL A 1 96 ? -2.500 0.592 7.575 1.00 90.00 96 VAL A C 1
ATOM 726 O O . VAL A 1 96 ? -2.148 -0.451 8.128 1.00 90.00 96 VAL A O 1
ATOM 729 N N . CYS A 1 97 ? -3.234 1.523 8.177 1.00 90.69 97 CYS A N 1
ATOM 730 C CA . CYS A 1 97 ? -3.679 1.439 9.559 1.00 90.69 97 CYS A CA 1
ATOM 731 C C . CYS A 1 97 ? -5.207 1.343 9.617 1.00 90.69 97 CYS A C 1
ATOM 733 O O . CYS A 1 97 ? -5.896 2.205 9.077 1.00 90.69 97 CYS A O 1
ATOM 735 N N . PHE A 1 98 ? -5.732 0.315 10.282 1.00 90.19 98 PHE A N 1
ATOM 736 C CA . PHE A 1 98 ? -7.154 0.176 10.582 1.00 90.19 98 PHE A CA 1
ATOM 737 C C . PHE A 1 98 ? -7.401 0.352 12.073 1.00 90.19 98 PHE A C 1
ATOM 739 O O . PHE A 1 98 ? -6.892 -0.424 12.877 1.00 90.19 98 PHE A O 1
ATOM 746 N N . PHE A 1 99 ? -8.248 1.307 12.440 1.00 89.06 99 PHE A N 1
ATOM 747 C CA . PHE A 1 99 ? -8.759 1.429 13.801 1.00 89.06 99 PHE A CA 1
ATOM 748 C C . PHE A 1 99 ? -9.975 0.513 13.947 1.00 89.06 99 PHE A C 1
ATOM 750 O O . PHE A 1 99 ? -11.066 0.812 13.466 1.00 89.06 99 PHE A O 1
ATOM 757 N N . ALA A 1 100 ? -9.772 -0.659 14.552 1.00 88.31 100 ALA A N 1
ATOM 758 C CA . ALA A 1 100 ? -10.780 -1.713 14.596 1.00 88.31 100 ALA A CA 1
ATOM 759 C C . ALA A 1 100 ? -12.058 -1.257 15.307 1.00 88.31 100 ALA A C 1
ATOM 761 O O . ALA A 1 100 ? -13.150 -1.575 14.844 1.00 88.31 100 ALA A O 1
ATOM 762 N N . ASP A 1 101 ? -11.938 -0.485 16.388 1.00 85.44 101 ASP A N 1
ATOM 763 C CA . ASP A 1 101 ? -13.097 -0.017 17.156 1.00 85.44 101 ASP A CA 1
ATOM 764 C C . ASP A 1 101 ? -13.985 0.939 16.350 1.00 85.44 101 ASP A C 1
ATOM 766 O O . ASP A 1 101 ? -15.210 0.865 16.447 1.00 85.44 101 ASP A O 1
ATOM 770 N N . ASP A 1 102 ? -13.383 1.764 15.491 1.00 82.81 102 ASP A N 1
ATOM 771 C CA . ASP A 1 102 ? -14.106 2.709 14.632 1.00 82.81 102 ASP A CA 1
ATOM 772 C C . ASP A 1 102 ? -14.848 1.990 13.493 1.00 82.81 102 ASP A C 1
ATOM 774 O O . ASP A 1 102 ? -15.872 2.458 12.996 1.00 82.81 102 ASP A O 1
ATOM 778 N N . LEU A 1 103 ? -14.362 0.807 13.109 1.00 78.44 103 LEU A N 1
ATOM 779 C CA . LEU A 1 103 ? -14.917 -0.023 12.036 1.00 78.44 103 LEU A CA 1
ATOM 780 C C . LEU A 1 103 ? -15.933 -1.058 12.541 1.00 78.44 103 LEU A C 1
ATOM 782 O O . LEU A 1 103 ? -16.455 -1.856 11.762 1.00 78.44 103 LEU A O 1
ATOM 786 N N . GLY A 1 104 ? -16.236 -1.069 13.840 1.00 82.12 104 GLY A N 1
ATOM 787 C CA . GLY A 1 104 ? -17.145 -2.048 14.442 1.00 82.12 104 GLY A CA 1
ATOM 788 C C . GLY A 1 104 ? -16.495 -3.402 14.747 1.00 82.12 104 GLY A C 1
ATOM 789 O O . GLY A 1 104 ? -17.198 -4.387 14.966 1.00 82.12 104 GLY A O 1
ATOM 790 N N . GLY A 1 105 ? -15.164 -3.454 14.785 1.00 87.56 105 GLY A N 1
ATOM 791 C CA . GLY A 1 105 ? -14.374 -4.568 15.294 1.00 87.56 105 GLY A CA 1
ATOM 792 C C . GLY A 1 105 ? -13.562 -5.325 14.243 1.00 87.56 105 GLY A C 1
ATOM 793 O O . GLY A 1 105 ? -13.582 -5.056 13.041 1.00 87.56 105 GLY A O 1
ATOM 794 N N . VAL A 1 106 ? -12.839 -6.332 14.736 1.00 89.88 106 VAL A N 1
ATOM 795 C CA . VAL A 1 106 ? -11.882 -7.153 13.975 1.00 89.88 106 VAL A CA 1
ATOM 796 C C . VAL A 1 106 ? -12.546 -7.901 12.812 1.00 89.88 106 VAL A C 1
ATOM 798 O O . VAL A 1 106 ? -11.931 -8.075 11.764 1.00 89.88 106 VAL A O 1
ATOM 801 N N . GLU A 1 107 ? -13.808 -8.311 12.957 1.00 89.69 107 GLU A N 1
ATOM 802 C CA . GLU A 1 107 ? -14.550 -9.011 11.899 1.00 89.69 107 GLU A CA 1
ATOM 803 C C . GLU A 1 107 ? -14.840 -8.115 10.687 1.00 89.69 107 GLU A C 1
ATOM 805 O O . GLU A 1 107 ? -14.738 -8.578 9.550 1.00 89.69 107 GLU A O 1
ATOM 810 N N . THR A 1 108 ? -15.146 -6.831 10.904 1.00 87.50 108 THR A N 1
ATOM 811 C CA . THR A 1 108 ? -15.335 -5.873 9.804 1.00 87.50 108 THR A CA 1
ATOM 812 C C . THR A 1 108 ? -14.013 -5.600 9.098 1.00 87.50 108 THR A C 1
ATOM 814 O O . THR A 1 108 ? -13.959 -5.588 7.869 1.00 87.50 108 THR A O 1
ATOM 817 N N . VAL A 1 109 ? -12.921 -5.464 9.860 1.00 89.00 109 VAL A N 1
ATOM 818 C CA . VAL A 1 109 ? -11.567 -5.344 9.295 1.00 89.00 109 VAL A CA 1
ATOM 819 C C . VAL A 1 109 ? -11.226 -6.581 8.458 1.00 89.00 109 VAL A C 1
ATOM 821 O O . VAL A 1 109 ? -10.742 -6.450 7.338 1.00 89.00 109 VAL A O 1
ATOM 824 N N . ALA A 1 110 ? -11.537 -7.786 8.943 1.00 91.00 110 ALA A N 1
ATOM 825 C CA . ALA A 1 110 ? -11.322 -9.025 8.198 1.00 91.00 110 ALA A CA 1
ATOM 826 C C . ALA A 1 110 ? -12.128 -9.081 6.891 1.00 91.00 110 ALA A C 1
ATOM 828 O O . ALA A 1 110 ? -11.617 -9.550 5.875 1.00 91.00 110 ALA A O 1
ATOM 829 N N . GLN A 1 111 ? -13.374 -8.598 6.903 1.00 88.12 111 GLN A N 1
ATOM 830 C CA . GLN A 1 111 ? -14.202 -8.505 5.701 1.00 88.12 111 GLN A CA 1
ATOM 831 C C . GLN A 1 111 ? -13.594 -7.546 4.671 1.00 88.12 111 GLN A C 1
ATOM 833 O O . GLN A 1 111 ? -13.491 -7.905 3.500 1.00 88.12 111 GLN A O 1
ATOM 838 N N . GLN A 1 112 ? -13.155 -6.365 5.109 1.00 83.88 112 GLN A N 1
ATOM 839 C CA . GLN A 1 112 ? -12.504 -5.384 4.244 1.00 83.88 112 GLN A CA 1
ATOM 840 C C . GLN A 1 112 ? -11.204 -5.933 3.642 1.00 83.88 112 GLN A C 1
ATOM 842 O O . GLN A 1 112 ? -10.947 -5.789 2.449 1.00 83.88 112 GLN A O 1
ATOM 847 N N . LEU A 1 113 ? -10.399 -6.621 4.455 1.00 87.38 113 LEU A N 1
ATOM 848 C CA . LEU A 1 113 ? -9.167 -7.253 3.994 1.00 87.38 113 LEU A CA 1
ATOM 849 C C . LEU A 1 113 ? -9.427 -8.349 2.967 1.00 87.38 113 LEU A C 1
ATOM 851 O O . LEU A 1 113 ? -8.701 -8.414 1.984 1.00 87.38 113 LEU A O 1
ATOM 855 N N . ALA A 1 114 ? -10.447 -9.187 3.162 1.00 87.38 114 ALA A N 1
ATOM 856 C CA . ALA A 1 114 ? -10.793 -10.222 2.190 1.00 87.38 114 ALA A CA 1
ATOM 857 C C . ALA A 1 114 ? -11.121 -9.614 0.814 1.00 87.38 114 ALA A C 1
ATOM 859 O O . ALA A 1 114 ? -10.594 -10.081 -0.192 1.00 87.38 114 ALA A O 1
ATOM 860 N N . LEU A 1 115 ? -11.884 -8.512 0.782 1.00 81.94 115 LEU A N 1
ATOM 861 C CA . LEU A 1 115 ? -12.177 -7.781 -0.456 1.00 81.94 115 LEU A CA 1
ATOM 862 C C . LEU A 1 115 ? -10.902 -7.270 -1.135 1.00 81.94 115 LEU A C 1
ATOM 864 O O . LEU A 1 115 ? -10.748 -7.413 -2.343 1.00 81.94 115 LEU A O 1
ATOM 868 N N . TRP A 1 116 ? -9.969 -6.702 -0.369 1.00 81.06 116 TRP A N 1
ATOM 869 C CA . TRP A 1 116 ? -8.704 -6.202 -0.913 1.00 81.06 116 TRP A CA 1
ATOM 870 C C . TRP A 1 116 ? -7.771 -7.322 -1.388 1.00 81.06 116 TRP A C 1
ATOM 872 O O . TRP A 1 116 ? -7.058 -7.147 -2.370 1.00 81.06 116 TRP A O 1
ATOM 882 N N . LEU A 1 117 ? -7.767 -8.483 -0.731 1.00 83.38 117 LEU A N 1
ATOM 883 C CA . LEU A 1 117 ? -6.939 -9.623 -1.140 1.00 83.38 117 LEU A CA 1
ATOM 884 C C . LEU A 1 117 ? -7.381 -10.212 -2.484 1.00 83.38 117 LEU A C 1
ATOM 886 O O . LEU A 1 117 ? -6.530 -10.634 -3.269 1.00 83.38 117 LEU A O 1
ATOM 890 N N . GLU A 1 118 ? -8.685 -10.190 -2.752 1.00 79.00 118 GLU A N 1
ATOM 891 C CA . GLU A 1 118 ? -9.278 -10.600 -4.028 1.00 79.00 118 GLU A CA 1
ATOM 892 C C . GLU A 1 118 ? -9.079 -9.564 -5.145 1.00 79.00 118 GLU A C 1
ATOM 894 O O . GLU A 1 118 ? -9.252 -9.883 -6.319 1.00 79.00 118 GLU A O 1
ATOM 899 N N . MET A 1 119 ? -8.687 -8.329 -4.815 1.00 71.69 119 MET A N 1
ATOM 900 C CA . MET A 1 119 ? -8.364 -7.321 -5.821 1.00 71.69 119 MET A CA 1
ATOM 901 C C . MET A 1 119 ? -6.971 -7.552 -6.415 1.00 71.69 119 MET A C 1
ATOM 903 O O . MET A 1 119 ? -5.950 -7.510 -5.725 1.00 71.69 119 MET A O 1
ATOM 907 N N . ASP A 1 120 ? -6.910 -7.685 -7.740 1.00 63.66 120 ASP A N 1
ATOM 908 C CA . ASP A 1 120 ? -5.660 -7.907 -8.480 1.00 63.66 120 ASP A CA 1
ATOM 909 C C . ASP A 1 120 ? -4.675 -6.726 -8.437 1.00 63.66 120 ASP A C 1
ATOM 911 O O . ASP A 1 120 ? -3.502 -6.886 -8.769 1.00 63.66 120 ASP A O 1
ATOM 915 N N . ILE A 1 121 ? -5.103 -5.548 -7.984 1.00 60.75 121 ILE A N 1
ATOM 916 C CA . ILE A 1 121 ? -4.322 -4.298 -8.035 1.00 60.75 121 ILE A CA 1
ATOM 917 C C . ILE A 1 121 ? -3.161 -4.314 -7.039 1.00 60.75 121 ILE A C 1
ATOM 919 O O . ILE A 1 121 ? -2.067 -3.845 -7.347 1.00 60.75 121 ILE A O 1
ATOM 923 N N . LEU A 1 122 ? -3.364 -4.914 -5.863 1.00 57.31 122 LEU A N 1
ATOM 924 C CA . LEU A 1 122 ? -2.317 -5.058 -4.847 1.00 57.31 122 LEU A CA 1
ATOM 925 C C . LEU A 1 122 ? -1.193 -6.011 -5.292 1.00 57.31 122 LEU A C 1
ATOM 927 O O . LEU A 1 122 ? -0.112 -5.977 -4.709 1.00 57.31 122 LEU A O 1
ATOM 931 N N . SER A 1 123 ? -1.408 -6.815 -6.346 1.00 52.91 123 SER A N 1
ATOM 932 C CA . SER A 1 123 ? -0.364 -7.635 -6.990 1.00 52.91 123 SER A CA 1
ATOM 933 C C . SER A 1 123 ? 0.777 -6.819 -7.573 1.00 52.91 123 SER A C 1
ATOM 935 O O . SER A 1 123 ? 1.870 -7.343 -7.756 1.00 52.91 123 SER A O 1
ATOM 937 N N . MET A 1 124 ? 0.499 -5.574 -7.955 1.00 55.91 124 MET A N 1
ATOM 938 C CA . MET A 1 124 ? 1.412 -4.801 -8.785 1.00 55.91 124 MET A CA 1
ATOM 939 C C . MET A 1 124 ? 2.497 -4.077 -8.015 1.00 55.91 124 MET A C 1
ATOM 941 O O . MET A 1 124 ? 3.503 -3.675 -8.601 1.00 55.91 124 MET A O 1
ATOM 945 N N . SER A 1 125 ? 2.285 -3.845 -6.721 1.00 64.56 125 SER A N 1
ATOM 946 C CA . SER A 1 125 ? 3.304 -3.166 -5.944 1.00 64.56 125 SER A CA 1
ATOM 947 C C . SER A 1 125 ? 4.496 -4.102 -5.780 1.00 64.56 125 SER A C 1
ATOM 949 O O . SER A 1 125 ? 4.409 -5.127 -5.104 1.00 64.56 125 SER A O 1
ATOM 951 N N . LEU A 1 126 ? 5.637 -3.711 -6.354 1.00 68.38 126 LEU A N 1
ATOM 952 C CA . LEU A 1 126 ? 6.918 -4.399 -6.163 1.00 68.38 126 LEU A CA 1
ATOM 953 C C . LEU A 1 126 ? 7.315 -4.475 -4.679 1.00 68.38 126 LEU A C 1
ATOM 955 O O . LEU A 1 126 ? 8.096 -5.339 -4.285 1.00 68.38 126 LEU A O 1
ATOM 959 N N . VAL A 1 127 ? 6.761 -3.584 -3.849 1.00 80.94 127 VAL A N 1
ATOM 960 C CA . VAL A 1 127 ? 6.979 -3.544 -2.404 1.00 80.94 127 VAL A CA 1
ATOM 961 C C . VAL A 1 127 ? 5.660 -3.767 -1.673 1.00 80.94 127 VAL A C 1
ATOM 963 O O . VAL A 1 127 ? 4.731 -2.965 -1.762 1.00 80.94 127 VAL A O 1
ATOM 966 N N . ARG A 1 128 ? 5.581 -4.859 -0.909 1.00 86.00 128 ARG A N 1
ATOM 967 C CA . ARG A 1 128 ? 4.401 -5.181 -0.096 1.00 86.00 128 ARG A CA 1
ATOM 968 C C . ARG A 1 128 ? 4.310 -4.250 1.108 1.00 86.00 128 ARG A C 1
ATOM 970 O O . ARG A 1 128 ? 5.269 -4.172 1.879 1.00 86.00 128 ARG A O 1
ATOM 977 N N . LEU A 1 129 ? 3.156 -3.618 1.304 1.00 88.75 129 LEU A N 1
ATOM 978 C CA . LEU A 1 129 ? 2.906 -2.711 2.427 1.00 88.75 129 LEU A CA 1
ATOM 979 C C . LEU A 1 129 ? 2.668 -3.453 3.755 1.00 88.75 129 LEU A C 1
ATOM 981 O O . LEU A 1 129 ? 2.354 -4.648 3.778 1.00 88.75 129 LEU A O 1
ATOM 985 N N . TRP A 1 130 ? 2.839 -2.749 4.872 1.00 92.62 130 TRP A N 1
ATOM 986 C CA . TRP A 1 130 ? 2.514 -3.249 6.210 1.00 92.62 130 TRP A CA 1
ATOM 987 C C . TRP A 1 130 ? 1.033 -3.080 6.535 1.00 92.62 130 TRP A C 1
ATOM 989 O O . TRP A 1 130 ? 0.459 -2.026 6.285 1.00 92.62 130 TRP A O 1
ATOM 999 N N . LEU A 1 131 ? 0.429 -4.092 7.155 1.00 92.38 131 LEU A N 1
ATOM 1000 C CA . LEU A 1 131 ? -0.915 -3.995 7.712 1.00 92.38 131 LEU A CA 1
ATOM 1001 C C . LEU A 1 131 ? -0.832 -3.770 9.223 1.00 92.38 131 LEU A C 1
ATOM 1003 O O . LEU A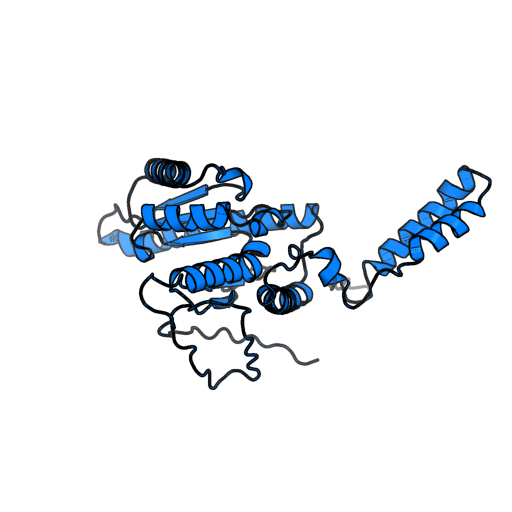 1 131 ? -0.301 -4.621 9.939 1.00 92.38 131 LEU A O 1
ATOM 1007 N N . VAL A 1 132 ? -1.387 -2.662 9.705 1.00 93.44 132 VAL A N 1
ATOM 1008 C CA . VAL A 1 132 ? -1.478 -2.320 11.127 1.00 93.44 132 VAL A CA 1
ATOM 1009 C C . VAL A 1 132 ? -2.945 -2.265 11.534 1.00 93.44 132 VAL A C 1
ATOM 1011 O O . VAL A 1 132 ? -3.749 -1.604 10.885 1.00 93.44 132 VAL A O 1
ATOM 1014 N N . VAL A 1 133 ? -3.309 -2.964 12.605 1.00 92.50 133 VAL A N 1
ATOM 1015 C CA . VAL A 1 133 ? -4.652 -2.930 13.189 1.00 92.50 133 VAL A CA 1
ATOM 1016 C C . VAL A 1 133 ? -4.545 -2.411 14.612 1.00 92.50 133 VAL A C 1
ATOM 1018 O O . VAL A 1 133 ? -3.878 -3.011 15.448 1.00 92.50 133 VAL A O 1
ATOM 1021 N N . VAL A 1 134 ? -5.188 -1.286 14.880 1.00 91.12 134 VAL A N 1
ATOM 1022 C CA . VAL A 1 134 ? -5.167 -0.597 16.166 1.00 91.12 134 VAL A CA 1
ATOM 1023 C C . VAL A 1 134 ? -6.482 -0.853 16.888 1.00 91.12 134 VAL A C 1
ATOM 1025 O O . VAL A 1 134 ? -7.553 -0.755 16.291 1.00 91.12 134 VAL A O 1
ATOM 1028 N N . MET A 1 135 ? -6.410 -1.186 18.173 1.00 88.88 135 MET A N 1
ATOM 1029 C CA . MET A 1 135 ? -7.579 -1.491 18.999 1.00 88.88 135 MET A CA 1
ATOM 1030 C C . MET A 1 135 ? -7.427 -0.951 20.421 1.00 88.88 135 MET A C 1
ATOM 1032 O O . MET A 1 135 ? -6.318 -0.871 20.937 1.00 88.88 135 MET A O 1
ATOM 1036 N N . ASN A 1 136 ? -8.525 -0.618 21.093 1.00 82.50 136 ASN A N 1
ATOM 1037 C CA . ASN A 1 136 ? -8.543 -0.139 22.475 1.00 82.50 136 ASN A CA 1
ATOM 1038 C C . ASN A 1 136 ? -8.834 -1.288 23.452 1.00 82.50 136 ASN A C 1
ATOM 1040 O O . ASN A 1 136 ? -9.850 -1.288 24.148 1.00 82.50 136 ASN A O 1
ATOM 1044 N N . GLY A 1 137 ? -7.966 -2.297 23.517 1.00 77.44 137 GLY A N 1
ATOM 1045 C CA . GLY A 1 137 ? -8.212 -3.458 24.376 1.00 77.44 137 GLY A CA 1
ATOM 1046 C C . GLY A 1 137 ? -7.776 -4.774 23.761 1.00 77.44 137 GLY A C 1
ATOM 1047 O O . GLY A 1 137 ? -7.637 -4.889 22.552 1.00 77.44 137 GLY A O 1
ATOM 1048 N N . GLY A 1 138 ? -7.630 -5.794 24.603 1.00 79.44 138 GLY A N 1
ATOM 1049 C CA . GLY A 1 138 ? -7.332 -7.152 24.157 1.00 79.44 138 GLY A CA 1
ATOM 1050 C C . GLY A 1 138 ? -5.842 -7.433 23.980 1.00 79.44 138 GLY A C 1
ATOM 1051 O O . GLY A 1 138 ? -5.004 -6.530 23.936 1.00 79.44 138 GLY A O 1
ATOM 1052 N N . GLU A 1 139 ? -5.535 -8.724 23.932 1.00 86.56 139 GLU A N 1
ATOM 1053 C CA . GLU A 1 139 ? -4.192 -9.254 23.727 1.00 86.56 139 GLU A CA 1
ATOM 1054 C C . GLU A 1 139 ? -3.864 -9.270 22.228 1.00 86.56 139 GLU A C 1
ATOM 1056 O O . GLU A 1 139 ? -4.601 -9.857 21.432 1.00 86.56 139 GLU A O 1
ATOM 1061 N N . GLU A 1 140 ? -2.755 -8.634 21.847 1.00 89.44 140 GLU A N 1
ATOM 1062 C CA . GLU A 1 140 ? -2.370 -8.412 20.446 1.00 89.44 140 GLU A CA 1
ATOM 1063 C C . GLU A 1 140 ? -2.249 -9.718 19.649 1.00 89.44 140 GLU A C 1
ATOM 1065 O O . GLU A 1 140 ? -2.787 -9.819 18.545 1.00 89.44 140 GLU A O 1
ATOM 1070 N N . ASP A 1 141 ? -1.611 -10.745 20.217 1.00 90.25 141 ASP A N 1
ATOM 1071 C CA . ASP A 1 141 ? -1.399 -12.036 19.550 1.00 90.25 141 ASP A CA 1
ATOM 1072 C C . ASP A 1 141 ? -2.695 -12.834 19.369 1.00 90.25 141 ASP A C 1
ATOM 1074 O O . ASP A 1 141 ? -2.925 -13.448 18.316 1.00 90.25 141 ASP A O 1
ATOM 1078 N N . SER A 1 142 ? -3.578 -12.787 20.369 1.00 91.38 142 SER A N 1
ATOM 1079 C CA . SER A 1 142 ? -4.901 -13.407 20.295 1.00 91.38 142 SER A CA 1
ATOM 1080 C C . SER A 1 142 ? -5.748 -12.726 19.223 1.00 91.38 142 SER A C 1
ATOM 1082 O O . SER A 1 142 ? -6.277 -13.396 18.332 1.00 91.38 142 SER A O 1
ATOM 1084 N N . THR A 1 143 ? -5.794 -11.390 19.218 1.00 90.69 143 THR A N 1
ATOM 1085 C CA . THR A 1 143 ? -6.517 -10.627 18.195 1.00 90.69 143 THR A CA 1
ATOM 1086 C C . THR A 1 143 ? -5.941 -10.854 16.803 1.00 90.69 143 THR A C 1
ATOM 1088 O O . THR A 1 143 ? -6.692 -11.045 15.847 1.00 90.69 143 THR A O 1
ATOM 1091 N N . ARG A 1 144 ? -4.614 -10.880 16.661 1.00 93.56 144 ARG A N 1
ATOM 1092 C CA . ARG A 1 144 ? -3.960 -11.171 15.383 1.00 93.56 144 ARG A CA 1
ATOM 1093 C C . ARG A 1 144 ? -4.370 -12.542 14.856 1.00 93.56 144 ARG A C 1
ATOM 1095 O O . ARG A 1 144 ? -4.675 -12.677 13.673 1.00 93.56 144 ARG A O 1
ATOM 1102 N N . SER A 1 145 ? -4.406 -13.545 15.728 1.00 93.31 145 SER A N 1
ATOM 1103 C CA . SER A 1 145 ? -4.834 -14.899 15.372 1.00 93.31 145 SER A CA 1
ATOM 1104 C C . SER A 1 145 ? -6.305 -14.932 14.952 1.00 93.31 145 SER A C 1
ATOM 1106 O O . SER A 1 145 ? -6.633 -15.540 13.931 1.00 93.31 145 SER A O 1
ATOM 1108 N N . GLN A 1 146 ? -7.176 -14.222 15.677 1.00 94.00 146 GLN A N 1
ATOM 1109 C CA . GLN A 1 146 ? -8.596 -14.080 15.338 1.00 94.00 146 GLN A CA 1
ATOM 1110 C C . GLN A 1 146 ? -8.793 -13.391 13.983 1.00 94.00 146 GLN A C 1
ATOM 1112 O O . GLN A 1 146 ? -9.529 -13.906 13.146 1.00 94.00 146 GLN A O 1
ATOM 1117 N N . LEU A 1 147 ? -8.085 -12.288 13.727 1.00 93.44 147 LEU A N 1
ATOM 1118 C CA . LEU A 1 147 ? -8.121 -11.5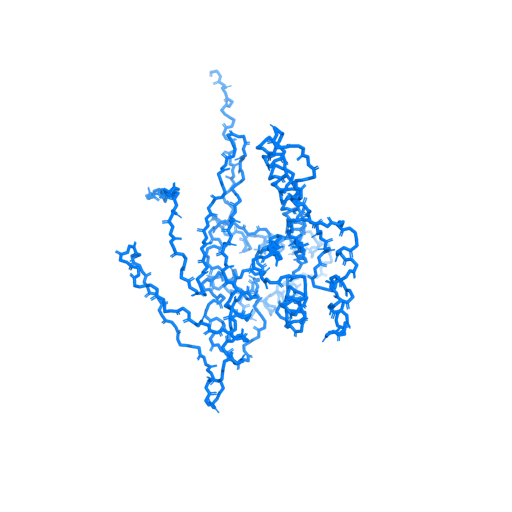61 12.458 1.00 93.44 147 LEU A CA 1
ATOM 1119 C C . LEU A 1 147 ? -7.715 -12.462 11.288 1.00 93.44 147 LEU A C 1
ATOM 1121 O O . LEU A 1 147 ? -8.443 -12.576 10.305 1.00 93.44 147 LEU A O 1
ATOM 1125 N N . LEU A 1 148 ? -6.568 -13.138 11.398 1.00 93.12 148 LEU A N 1
ATOM 1126 C CA . LEU A 1 148 ? -6.075 -14.025 10.342 1.00 93.12 148 LEU A CA 1
ATOM 1127 C C . LEU A 1 148 ? -7.027 -15.200 10.099 1.00 93.12 148 LEU A C 1
ATOM 1129 O O . LEU A 1 148 ? -7.244 -15.590 8.952 1.00 93.12 148 LEU A O 1
ATOM 1133 N N . GLN A 1 149 ? -7.627 -15.751 11.155 1.00 93.75 149 GLN A N 1
ATOM 1134 C CA . GLN A 1 149 ? -8.631 -16.803 11.023 1.00 93.75 149 GLN A CA 1
ATOM 1135 C C . GLN A 1 149 ? -9.910 -16.285 10.351 1.00 93.75 149 GLN A C 1
ATOM 1137 O O . GLN A 1 149 ? -10.463 -16.966 9.490 1.00 93.75 149 GLN A O 1
ATOM 1142 N N . ALA A 1 150 ? -10.367 -15.086 10.710 1.00 93.00 150 ALA A N 1
ATOM 1143 C CA . ALA A 1 150 ? -11.544 -14.451 10.129 1.00 93.00 150 ALA A CA 1
ATOM 1144 C C . ALA A 1 150 ? -11.359 -14.141 8.634 1.00 93.00 150 ALA A C 1
ATOM 1146 O O . ALA A 1 150 ? -12.304 -14.322 7.863 1.00 93.00 150 ALA A O 1
ATOM 1147 N N . VAL A 1 151 ? -10.154 -13.741 8.213 1.00 92.56 151 VAL A N 1
ATOM 1148 C CA . VAL A 1 151 ? -9.809 -13.545 6.794 1.00 92.56 151 VAL A CA 1
ATOM 1149 C C . VAL A 1 151 ? -9.801 -14.882 6.048 1.00 92.56 151 VAL A C 1
ATOM 1151 O O . VAL A 1 151 ? -10.465 -15.006 5.026 1.00 92.56 151 VAL A O 1
ATOM 1154 N N . ARG A 1 152 ? -9.151 -15.918 6.596 1.00 91.50 152 ARG A N 1
ATOM 1155 C CA . ARG A 1 152 ? -9.088 -17.262 5.979 1.00 91.50 152 ARG A CA 1
ATOM 1156 C C . ARG A 1 152 ? -10.450 -17.924 5.773 1.00 91.50 152 ARG A C 1
ATOM 1158 O O . ARG A 1 152 ? -10.589 -18.786 4.922 1.00 91.50 152 ARG A O 1
ATOM 1165 N N . ARG A 1 153 ? -11.458 -17.564 6.574 1.00 92.62 153 ARG A N 1
ATOM 1166 C CA . ARG A 1 153 ? -12.837 -18.051 6.383 1.00 92.62 153 ARG A CA 1
ATOM 1167 C C . ARG A 1 153 ? -13.543 -17.395 5.194 1.00 92.62 153 ARG A C 1
ATOM 1169 O O . ARG A 1 153 ? -14.599 -17.876 4.800 1.00 92.62 153 ARG A O 1
ATOM 1176 N N . ARG A 1 154 ? -13.023 -16.270 4.699 1.00 91.31 154 ARG A N 1
ATOM 1177 C CA . ARG A 1 154 ? -13.663 -15.423 3.685 1.00 91.31 154 ARG A CA 1
ATOM 1178 C C . ARG A 1 154 ? -12.958 -15.467 2.337 1.00 91.31 154 ARG A C 1
ATOM 1180 O O . ARG A 1 154 ? -13.629 -15.268 1.338 1.00 91.31 154 ARG A O 1
ATOM 1187 N N . THR A 1 155 ? -11.650 -15.706 2.321 1.00 88.38 155 THR A N 1
ATOM 1188 C CA . THR A 1 155 ? -10.848 -15.737 1.097 1.00 88.38 155 THR A CA 1
ATOM 1189 C C . THR A 1 155 ? -9.789 -16.834 1.166 1.00 88.38 155 THR A C 1
ATOM 1191 O O . THR A 1 155 ? -9.249 -17.118 2.241 1.00 88.38 155 THR A O 1
ATOM 1194 N N . ASP A 1 156 ? -9.491 -17.427 0.011 1.00 85.69 156 ASP A N 1
ATOM 1195 C CA . ASP A 1 156 ? -8.446 -18.444 -0.150 1.00 85.69 156 ASP A CA 1
ATOM 1196 C C . ASP A 1 156 ? -7.039 -17.821 -0.237 1.00 85.69 156 ASP A C 1
ATOM 1198 O O . ASP A 1 156 ? -6.041 -18.493 0.028 1.00 85.69 156 ASP A O 1
ATOM 1202 N N . THR A 1 157 ? -6.951 -16.525 -0.558 1.00 85.69 157 THR A N 1
ATOM 1203 C CA . THR A 1 157 ? -5.689 -15.785 -0.698 1.00 85.69 157 THR A CA 1
ATOM 1204 C C . THR A 1 157 ? -5.071 -15.498 0.668 1.00 85.69 157 THR A C 1
ATOM 1206 O O . THR A 1 157 ? -5.703 -14.912 1.554 1.00 85.69 157 THR A O 1
ATOM 1209 N N . HIS A 1 158 ? -3.799 -15.851 0.865 1.00 85.88 158 HIS A N 1
ATOM 1210 C CA . HIS A 1 158 ? -3.145 -15.597 2.144 1.00 85.88 158 HIS A CA 1
ATOM 1211 C C . HIS A 1 158 ? -2.725 -14.124 2.284 1.00 85.88 158 HIS A C 1
ATOM 1213 O O . HIS A 1 158 ? -2.175 -13.521 1.366 1.00 85.88 158 HIS A O 1
ATOM 1219 N N . VAL A 1 159 ? -2.880 -13.542 3.481 1.00 86.50 159 VAL A N 1
ATOM 1220 C CA . VAL A 1 159 ? -2.522 -12.130 3.750 1.00 86.50 159 VAL A CA 1
ATOM 1221 C C . VAL A 1 159 ? -1.066 -11.813 3.377 1.00 86.50 159 VAL A C 1
ATOM 1223 O O . VAL A 1 159 ? -0.767 -10.721 2.902 1.00 86.50 159 VAL A O 1
ATOM 1226 N N . SER A 1 160 ? -0.153 -12.777 3.537 1.00 85.75 160 SER A N 1
ATOM 1227 C CA . SER A 1 160 ? 1.267 -12.608 3.185 1.00 85.75 160 SER A CA 1
ATOM 1228 C C . SER A 1 160 ? 1.536 -12.487 1.683 1.00 85.75 160 SER A C 1
ATOM 1230 O O . SER A 1 160 ? 2.642 -12.120 1.290 1.00 85.75 160 SER A O 1
ATOM 1232 N N . GLU A 1 161 ? 0.573 -12.834 0.830 1.00 83.88 161 GLU A N 1
ATOM 1233 C CA . GLU A 1 161 ? 0.709 -12.676 -0.619 1.00 83.88 161 GLU A CA 1
ATOM 1234 C C . GLU A 1 161 ? 0.656 -11.197 -1.014 1.00 83.88 161 GLU A C 1
ATOM 1236 O O . GLU A 1 161 ? 1.397 -10.779 -1.900 1.00 83.88 161 GLU A O 1
ATOM 1241 N N . ARG A 1 162 ? -0.148 -10.384 -0.310 1.00 80.25 162 ARG A N 1
ATOM 1242 C CA . ARG A 1 162 ? -0.315 -8.944 -0.589 1.00 80.25 162 ARG A CA 1
ATOM 1243 C C . ARG A 1 162 ? 0.406 -8.029 0.398 1.00 80.25 162 ARG A C 1
ATOM 1245 O O . ARG A 1 162 ? 0.895 -6.971 0.014 1.00 80.25 162 ARG A O 1
ATOM 1252 N N . PHE A 1 163 ? 0.505 -8.432 1.660 1.00 87.75 163 PHE A N 1
ATOM 1253 C CA . PHE A 1 163 ? 1.091 -7.625 2.728 1.00 87.75 163 PHE A CA 1
ATOM 1254 C C . PHE A 1 163 ? 2.413 -8.220 3.198 1.00 87.75 163 PHE A C 1
ATOM 1256 O O . PHE A 1 163 ? 2.597 -9.436 3.224 1.00 87.75 163 PHE A O 1
ATOM 1263 N N . HIS A 1 164 ? 3.344 -7.361 3.612 1.00 89.62 164 HIS A N 1
ATOM 1264 C CA . HIS A 1 164 ? 4.611 -7.820 4.180 1.00 89.62 164 HIS A CA 1
ATOM 1265 C C . HIS A 1 164 ? 4.387 -8.519 5.525 1.00 89.62 164 HIS A C 1
ATOM 1267 O O . HIS A 1 164 ? 5.020 -9.524 5.837 1.00 89.62 164 HIS A O 1
ATOM 1273 N N . GLY A 1 165 ? 3.455 -8.001 6.318 1.00 90.31 165 GLY A N 1
ATOM 1274 C CA . GLY A 1 165 ? 3.101 -8.570 7.602 1.00 90.31 165 GLY A CA 1
ATOM 1275 C C . GLY A 1 165 ? 1.917 -7.852 8.221 1.00 90.31 165 GLY A C 1
ATOM 1276 O O . GLY A 1 165 ? 1.521 -6.774 7.781 1.00 90.31 165 GLY A O 1
ATOM 1277 N N . VAL A 1 166 ? 1.377 -8.479 9.263 1.00 92.44 166 VAL A N 1
ATOM 1278 C CA . VAL A 1 166 ? 0.286 -7.938 10.074 1.00 92.44 166 VAL A CA 1
ATOM 1279 C C . VAL A 1 166 ? 0.827 -7.614 11.458 1.00 92.44 166 VAL A C 1
ATOM 1281 O O . VAL A 1 166 ? 1.480 -8.461 12.084 1.00 92.44 166 VAL A O 1
ATOM 1284 N N . ARG A 1 167 ? 0.559 -6.400 11.927 1.00 92.62 167 ARG A N 1
ATOM 1285 C CA . ARG A 1 167 ? 0.766 -5.963 13.306 1.00 92.62 167 ARG A CA 1
ATOM 1286 C C . ARG A 1 167 ? -0.561 -5.548 13.904 1.00 92.62 167 ARG A C 1
ATOM 1288 O O . ARG A 1 167 ? -1.356 -4.883 13.252 1.00 92.62 167 ARG A O 1
ATOM 1295 N N . VAL A 1 168 ? -0.792 -5.981 15.133 1.00 91.81 168 VAL A N 1
ATOM 1296 C CA . VAL A 1 168 ? -1.926 -5.549 15.941 1.00 91.81 168 VAL A CA 1
ATOM 1297 C C . VAL A 1 168 ? -1.338 -4.768 17.100 1.00 91.81 168 VAL A C 1
ATOM 1299 O O . VAL A 1 168 ? -0.423 -5.275 17.734 1.00 91.81 168 VAL A O 1
ATOM 1302 N N . ILE A 1 169 ? -1.815 -3.548 17.324 1.00 89.25 169 ILE A N 1
ATOM 1303 C CA . ILE A 1 169 ? -1.347 -2.673 18.399 1.00 89.25 169 ILE A CA 1
ATOM 1304 C C . ILE A 1 169 ? -2.532 -2.377 19.308 1.00 89.25 169 ILE A C 1
ATOM 1306 O O . ILE A 1 169 ? -3.556 -1.845 18.868 1.00 89.25 169 ILE A O 1
ATOM 1310 N N . SER A 1 170 ? -2.388 -2.727 20.580 1.00 87.62 170 SER A N 1
ATOM 1311 C CA . SER A 1 170 ? -3.396 -2.474 21.600 1.00 87.62 170 SER A CA 1
ATOM 1312 C C . SER A 1 170 ? -3.084 -1.165 22.323 1.00 87.62 170 SER A C 1
ATOM 1314 O O . SER A 1 170 ? -2.083 -1.037 23.021 1.00 87.62 170 SER A O 1
ATOM 1316 N N . LEU A 1 171 ? -3.970 -0.178 22.197 1.00 82.25 171 LEU A N 1
ATOM 1317 C CA . LEU A 1 171 ? -3.921 1.087 22.937 1.00 82.25 171 LEU A CA 1
ATOM 1318 C C . LEU A 1 171 ? -4.518 0.959 24.352 1.00 82.25 171 LEU A C 1
ATOM 1320 O O . LEU A 1 171 ? -4.833 1.963 24.993 1.00 82.25 171 LEU A O 1
ATOM 1324 N N . ALA A 1 172 ? -4.733 -0.269 24.834 1.00 70.50 172 ALA A N 1
ATOM 1325 C CA . ALA A 1 172 ? -5.452 -0.548 26.068 1.00 70.50 172 ALA A CA 1
ATOM 1326 C C . ALA A 1 172 ? -4.817 0.111 27.303 1.00 70.50 172 ALA A C 1
ATOM 1328 O O . ALA A 1 172 ? -3.695 -0.192 27.705 1.00 70.50 172 ALA A O 1
ATOM 1329 N N . GLU A 1 173 ? -5.604 0.937 27.992 1.00 61.53 173 GLU A N 1
ATOM 1330 C CA . GLU A 1 173 ? -5.259 1.500 29.295 1.00 61.53 173 GLU A CA 1
ATOM 1331 C C . GLU A 1 173 ? -5.628 0.514 30.422 1.00 61.53 173 GLU A C 1
ATOM 1333 O O . GLU A 1 173 ? -6.669 0.647 31.068 1.00 61.53 173 GLU A O 1
ATOM 1338 N N . THR A 1 174 ? -4.781 -0.476 30.713 1.00 56.12 174 THR A N 1
ATOM 1339 C CA . THR A 1 174 ? -4.975 -1.358 31.891 1.00 56.12 174 THR A CA 1
ATOM 1340 C C . THR A 1 174 ? -4.576 -0.697 33.217 1.00 56.12 174 THR A C 1
ATOM 1342 O O . THR A 1 174 ? -4.728 -1.280 34.291 1.00 56.12 174 THR A O 1
ATOM 1345 N N . ALA A 1 175 ? -4.091 0.543 33.172 1.00 59.09 175 ALA A N 1
ATOM 1346 C CA . ALA A 1 175 ? -3.512 1.228 34.315 1.00 59.09 175 ALA A CA 1
ATOM 1347 C C . ALA A 1 175 ? -4.500 2.117 35.105 1.00 59.09 175 ALA A C 1
ATOM 1349 O O . ALA A 1 175 ? -5.528 2.575 34.582 1.00 59.09 175 ALA A O 1
ATOM 1350 N N . PRO A 1 176 ? -4.175 2.430 36.378 1.00 59.59 176 PRO A N 1
ATOM 1351 C CA . PRO A 1 176 ? -4.976 3.310 37.227 1.00 59.59 176 PRO A CA 1
ATOM 1352 C C . PRO A 1 176 ? -5.217 4.688 36.595 1.00 59.59 176 PRO A C 1
ATOM 1354 O O . PRO A 1 176 ? -4.371 5.220 35.877 1.00 59.59 176 PRO A O 1
ATOM 1357 N N . LYS A 1 177 ? -6.356 5.319 36.925 1.00 64.69 177 LYS A N 1
ATOM 1358 C CA . LYS A 1 177 ? -6.797 6.618 36.366 1.00 64.69 177 LYS A CA 1
ATOM 1359 C C . LYS A 1 177 ? -5.747 7.740 36.431 1.00 64.69 177 LYS A C 1
ATOM 1361 O O . LYS A 1 177 ? -5.771 8.625 35.582 1.00 64.69 177 LYS A O 1
ATOM 1366 N N . SER A 1 178 ? -4.832 7.695 37.401 1.00 65.38 178 SER A N 1
ATOM 1367 C CA . SER A 1 178 ? -3.742 8.663 37.578 1.00 65.38 178 SER A CA 1
ATOM 1368 C C . SER A 1 178 ? -2.667 8.601 36.486 1.00 65.38 178 SER A C 1
ATOM 1370 O O . SER A 1 178 ? -2.065 9.626 36.183 1.00 65.38 178 SER A O 1
ATOM 1372 N N . LEU A 1 179 ? -2.452 7.437 35.865 1.00 61.81 179 LEU A N 1
ATOM 1373 C CA . LEU A 1 179 ? -1.420 7.211 34.843 1.00 61.81 179 LEU A CA 1
ATOM 1374 C C . LEU A 1 179 ? -1.959 7.241 33.407 1.00 61.81 179 LEU A C 1
ATOM 1376 O O . LEU A 1 179 ? -1.171 7.298 32.468 1.00 61.81 179 LEU A O 1
ATOM 1380 N N . ARG A 1 180 ? -3.285 7.261 33.223 1.00 66.50 180 ARG A N 1
ATOM 1381 C CA . ARG A 1 180 ? -3.939 7.154 31.905 1.00 66.50 180 ARG A CA 1
ATOM 1382 C C . ARG A 1 180 ? -3.455 8.175 30.887 1.00 66.50 180 ARG A C 1
ATOM 1384 O O . ARG A 1 180 ? -3.119 7.805 29.777 1.00 66.50 180 ARG A O 1
ATOM 1391 N N . ARG A 1 181 ? -3.345 9.453 31.264 1.00 67.56 181 ARG A N 1
ATOM 1392 C CA . ARG A 1 181 ? -2.886 10.501 30.333 1.00 67.56 181 ARG A CA 1
ATOM 1393 C C . ARG A 1 181 ? -1.455 10.264 29.839 1.00 67.56 181 ARG A C 1
ATOM 1395 O O . ARG A 1 181 ? -1.186 10.461 28.661 1.00 67.56 181 ARG A O 1
ATOM 1402 N N . HIS A 1 182 ? -0.564 9.842 30.734 1.00 69.06 182 HIS A N 1
ATOM 1403 C CA . HIS A 1 182 ? 0.833 9.577 30.396 1.00 69.06 182 HIS A CA 1
ATOM 1404 C C . HIS A 1 182 ? 0.978 8.292 29.574 1.00 69.06 182 HIS A C 1
ATOM 1406 O O . HIS A 1 182 ? 1.661 8.291 28.559 1.00 69.06 182 HIS A O 1
ATOM 1412 N N . LEU A 1 183 ? 0.273 7.227 29.960 1.00 67.50 183 LEU A N 1
ATOM 1413 C CA . LEU A 1 183 ? 0.291 5.959 29.232 1.00 67.50 183 LEU A CA 1
ATOM 1414 C C . LEU A 1 183 ? -0.380 6.058 27.869 1.00 67.50 183 LEU A C 1
ATOM 1416 O O . LEU A 1 183 ? 0.121 5.480 26.919 1.00 67.50 183 LEU A O 1
ATOM 1420 N N . ARG A 1 184 ? -1.446 6.852 27.742 1.00 69.62 184 ARG A N 1
ATOM 1421 C CA . ARG A 1 184 ? -2.048 7.161 26.448 1.00 69.62 184 ARG A CA 1
ATOM 1422 C C . ARG A 1 184 ? -1.027 7.820 25.531 1.00 69.62 184 ARG A C 1
ATOM 1424 O O . ARG A 1 184 ? -0.867 7.352 24.414 1.00 69.62 184 ARG A O 1
ATOM 1431 N N . SER A 1 185 ? -0.319 8.851 26.004 1.00 76.12 185 SER A N 1
ATOM 1432 C CA . SER A 1 185 ? 0.783 9.462 25.241 1.00 76.12 185 SER A CA 1
ATOM 1433 C C . SER A 1 185 ? 1.799 8.409 24.811 1.00 76.12 185 SER A C 1
ATOM 1435 O O . SER A 1 185 ? 2.103 8.313 23.632 1.00 76.12 185 SER A O 1
ATOM 1437 N N . LEU A 1 186 ? 2.229 7.555 25.741 1.00 78.62 186 LEU A N 1
ATOM 1438 C CA . LEU A 1 186 ? 3.220 6.518 25.479 1.00 78.62 186 LEU A CA 1
ATOM 1439 C C . LEU A 1 186 ? 2.740 5.472 24.456 1.00 78.62 186 LEU A C 1
ATOM 1441 O O . LEU A 1 186 ? 3.516 5.061 23.605 1.00 78.62 186 LEU A O 1
ATOM 1445 N N . CYS A 1 187 ? 1.469 5.067 24.478 1.00 78.81 187 CYS A N 1
ATOM 1446 C CA . CYS A 1 187 ? 0.895 4.168 23.472 1.00 78.81 187 CYS A CA 1
ATOM 1447 C C . CYS A 1 187 ? 0.836 4.820 22.081 1.00 78.81 187 CYS A C 1
ATOM 1449 O O . CYS A 1 187 ? 1.119 4.156 21.085 1.00 78.81 187 CYS A O 1
ATOM 1451 N N . TRP A 1 188 ? 0.517 6.117 22.001 1.00 81.88 188 TRP A N 1
ATOM 1452 C CA . TRP A 1 188 ? 0.595 6.867 20.741 1.00 81.88 188 TRP A CA 1
ATOM 1453 C C . TRP A 1 188 ? 2.039 7.026 20.262 1.00 81.88 188 TRP A C 1
ATOM 1455 O O . TRP A 1 188 ? 2.289 6.913 19.064 1.00 81.88 188 TRP A O 1
ATOM 1465 N N . ASP A 1 189 ? 2.990 7.210 21.179 1.00 82.88 189 ASP A N 1
ATOM 1466 C CA . ASP A 1 189 ? 4.418 7.251 20.864 1.00 82.88 189 ASP A CA 1
ATOM 1467 C C . ASP A 1 189 ? 4.903 5.889 20.343 1.00 82.88 189 ASP A C 1
ATOM 1469 O O . ASP A 1 189 ? 5.638 5.837 19.359 1.00 82.88 189 ASP A O 1
ATOM 1473 N N . ILE A 1 190 ? 4.448 4.778 20.935 1.00 84.06 190 ILE A N 1
ATOM 1474 C CA . ILE A 1 190 ? 4.722 3.417 20.445 1.00 84.06 190 ILE A CA 1
ATOM 1475 C C . ILE A 1 190 ? 4.172 3.242 19.030 1.00 84.06 190 ILE A C 1
ATOM 1477 O O . ILE A 1 190 ? 4.922 2.852 18.139 1.00 84.06 190 ILE A O 1
ATOM 1481 N N . LEU A 1 191 ? 2.899 3.577 18.797 1.00 86.81 191 LEU A N 1
ATOM 1482 C CA . LEU A 1 191 ? 2.293 3.490 17.467 1.00 86.81 191 LEU A CA 1
ATOM 1483 C C . LEU A 1 191 ? 3.060 4.343 16.445 1.00 86.81 191 LEU A C 1
ATOM 1485 O O . LEU A 1 191 ? 3.357 3.878 15.348 1.00 86.81 191 LEU A O 1
ATOM 1489 N N . SER A 1 192 ? 3.410 5.575 16.813 1.00 85.56 192 SER A N 1
ATOM 1490 C CA . SER A 1 192 ? 4.178 6.492 15.967 1.00 85.56 192 SER A CA 1
ATOM 1491 C C . SER A 1 192 ? 5.562 5.933 15.623 1.00 85.56 192 SER A C 1
ATOM 1493 O O . SER A 1 192 ? 5.979 5.966 14.462 1.00 85.56 192 SER A O 1
ATOM 1495 N N . ASN A 1 193 ? 6.261 5.361 16.606 1.00 86.06 193 ASN A N 1
ATOM 1496 C CA . ASN A 1 193 ? 7.574 4.749 16.414 1.00 86.06 193 ASN A CA 1
ATOM 1497 C C . ASN A 1 193 ? 7.500 3.493 15.535 1.00 86.06 193 ASN A C 1
ATOM 1499 O O . ASN A 1 193 ? 8.320 3.344 14.631 1.00 86.06 193 ASN A O 1
ATOM 1503 N N . GLU A 1 194 ? 6.504 2.629 15.746 1.00 88.31 194 GLU A N 1
ATOM 1504 C CA . GLU A 1 194 ? 6.262 1.442 14.915 1.00 88.31 194 GLU A CA 1
ATOM 1505 C C . GLU A 1 194 ? 5.967 1.830 13.463 1.00 88.31 194 GLU A C 1
ATOM 1507 O O . GLU A 1 194 ? 6.603 1.321 12.539 1.00 88.31 194 GLU A O 1
ATOM 1512 N N . LEU A 1 195 ? 5.065 2.792 13.243 1.00 89.19 195 LEU A N 1
ATOM 1513 C CA . LEU A 1 195 ? 4.757 3.294 11.903 1.00 89.19 195 LEU A CA 1
ATOM 1514 C C . LEU A 1 195 ? 5.985 3.927 11.238 1.00 89.19 195 LEU A C 1
ATOM 1516 O O . LEU A 1 195 ? 6.230 3.693 10.055 1.00 89.19 195 LEU A O 1
ATOM 1520 N N . SER A 1 196 ? 6.793 4.672 11.995 1.00 86.81 196 SER A N 1
ATOM 1521 C CA . SER A 1 196 ? 8.039 5.266 11.496 1.00 86.81 196 SER A CA 1
ATOM 1522 C C . SER A 1 196 ? 9.061 4.197 11.101 1.00 86.81 196 SER A C 1
ATOM 1524 O O . SER A 1 196 ? 9.681 4.293 10.041 1.00 86.81 196 SER A O 1
ATOM 1526 N N . TYR A 1 197 ? 9.211 3.149 11.914 1.00 88.81 197 TYR A N 1
ATOM 1527 C CA . TYR A 1 197 ? 10.080 2.012 11.617 1.00 88.81 197 TYR A CA 1
ATOM 1528 C C . TYR A 1 197 ? 9.624 1.258 10.359 1.00 88.81 197 TYR A C 1
ATOM 1530 O O . TYR A 1 197 ? 10.435 0.948 9.479 1.00 88.81 197 TYR A O 1
ATOM 1538 N N . MET A 1 198 ? 8.321 1.000 10.238 1.00 90.06 198 MET A N 1
ATOM 1539 C CA . MET A 1 198 ? 7.731 0.357 9.064 1.00 90.06 198 MET A CA 1
ATOM 1540 C C . MET A 1 198 ? 7.942 1.181 7.798 1.00 90.06 198 MET A C 1
ATOM 1542 O O . MET A 1 198 ? 8.374 0.628 6.786 1.00 90.06 198 MET A O 1
ATOM 1546 N N . ALA A 1 199 ? 7.681 2.489 7.867 1.00 88.00 199 ALA A N 1
ATOM 1547 C CA . ALA A 1 199 ? 7.877 3.409 6.756 1.00 88.00 199 ALA A CA 1
ATOM 1548 C C . ALA A 1 199 ? 9.340 3.432 6.300 1.00 88.00 199 ALA A C 1
ATOM 1550 O O . ALA A 1 199 ? 9.621 3.263 5.117 1.00 88.00 199 ALA A O 1
ATOM 1551 N N . GLU A 1 200 ? 10.294 3.539 7.229 1.00 87.94 200 GLU A N 1
ATOM 1552 C CA . GLU A 1 200 ? 11.717 3.542 6.881 1.00 87.94 200 GLU A CA 1
ATOM 1553 C C . GLU A 1 200 ? 12.167 2.208 6.269 1.00 87.94 200 GLU A C 1
ATOM 1555 O O . GLU A 1 200 ? 12.908 2.198 5.283 1.00 87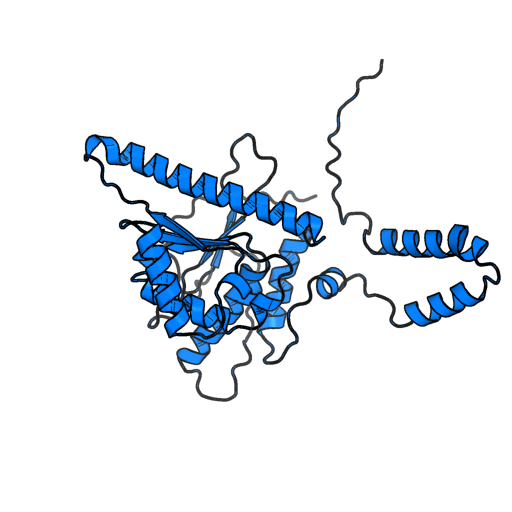.94 200 GLU A O 1
ATOM 1560 N N . THR A 1 201 ? 11.675 1.082 6.790 1.00 90.50 201 THR A N 1
ATOM 1561 C CA . THR A 1 201 ? 11.973 -0.247 6.234 1.00 90.50 201 THR A CA 1
ATOM 1562 C C . THR A 1 201 ? 11.475 -0.363 4.794 1.00 90.50 201 THR A C 1
ATOM 1564 O O . THR A 1 201 ? 12.212 -0.785 3.901 1.00 90.50 201 THR A O 1
ATOM 1567 N N . LYS A 1 202 ? 10.235 0.065 4.539 1.00 89.38 202 LYS A N 1
ATOM 1568 C CA . LYS A 1 202 ? 9.624 0.013 3.205 1.00 89.38 202 LYS A CA 1
ATOM 1569 C C . LYS A 1 202 ? 10.267 0.983 2.233 1.00 89.38 202 LYS A C 1
ATOM 1571 O O . LYS A 1 202 ? 10.471 0.638 1.073 1.00 89.38 202 LYS A O 1
ATOM 1576 N N . ARG A 1 203 ? 10.702 2.143 2.711 1.00 85.81 203 ARG A N 1
ATOM 1577 C CA . ARG A 1 203 ? 11.489 3.097 1.933 1.00 85.81 203 ARG A CA 1
ATOM 1578 C C . ARG A 1 203 ? 12.815 2.495 1.458 1.00 85.81 203 ARG A C 1
ATOM 1580 O O . ARG A 1 203 ? 13.197 2.715 0.309 1.00 85.81 203 ARG A O 1
ATOM 1587 N N . VAL A 1 204 ? 13.520 1.742 2.309 1.00 87.69 204 VAL A N 1
ATOM 1588 C CA . VAL A 1 204 ? 14.746 1.025 1.909 1.00 87.69 204 VAL A CA 1
ATOM 1589 C C . VAL A 1 204 ? 14.429 -0.045 0.864 1.00 87.69 204 VAL A C 1
ATOM 1591 O O . VAL A 1 204 ? 15.115 -0.106 -0.152 1.00 87.69 204 VAL A O 1
ATOM 1594 N N . GLU A 1 205 ? 13.363 -0.830 1.046 1.00 88.94 205 GLU A N 1
ATOM 1595 C CA . GLU A 1 205 ? 12.922 -1.801 0.031 1.00 88.94 205 GLU A CA 1
ATOM 1596 C C . GLU A 1 205 ? 12.591 -1.120 -1.307 1.00 88.94 205 GLU A C 1
ATOM 1598 O O . GLU A 1 205 ? 13.043 -1.578 -2.354 1.00 88.94 205 GLU A O 1
ATOM 1603 N N . ARG A 1 206 ? 11.879 0.014 -1.285 1.00 84.31 206 ARG A N 1
ATOM 1604 C CA . ARG A 1 206 ? 11.555 0.804 -2.486 1.00 84.31 206 ARG A CA 1
ATOM 1605 C C . ARG A 1 206 ? 12.792 1.376 -3.161 1.00 84.31 206 ARG A C 1
ATOM 1607 O O . ARG A 1 206 ? 12.860 1.404 -4.385 1.00 84.31 206 ARG A O 1
ATOM 1614 N N . MET A 1 207 ? 13.787 1.801 -2.385 1.00 83.38 207 MET A N 1
ATOM 1615 C CA . MET A 1 207 ? 15.074 2.233 -2.928 1.00 83.38 207 MET A CA 1
ATOM 1616 C C . MET A 1 207 ? 15.774 1.085 -3.658 1.00 83.38 207 MET A C 1
ATOM 1618 O O . MET A 1 207 ? 16.218 1.270 -4.786 1.00 83.38 207 MET A O 1
ATOM 1622 N N . LEU A 1 208 ? 15.841 -0.097 -3.040 1.00 84.00 208 LEU A N 1
ATOM 1623 C CA . LEU A 1 208 ? 16.467 -1.277 -3.643 1.00 84.00 208 LEU A CA 1
ATOM 1624 C C . LEU A 1 208 ? 15.703 -1.761 -4.884 1.00 84.00 208 LEU A C 1
ATOM 1626 O O . LEU A 1 208 ? 16.319 -2.183 -5.858 1.00 84.00 208 LEU A O 1
ATOM 1630 N N . ALA A 1 209 ? 14.376 -1.641 -4.876 1.00 79.81 209 ALA A N 1
ATOM 1631 C CA . ALA A 1 209 ? 13.511 -1.940 -6.014 1.00 79.81 209 ALA A CA 1
ATOM 1632 C C . ALA A 1 209 ? 13.454 -0.812 -7.064 1.00 79.81 209 ALA A C 1
ATOM 1634 O O . ALA A 1 209 ? 12.724 -0.935 -8.044 1.00 79.81 209 ALA A O 1
ATOM 1635 N N . SER A 1 210 ? 14.210 0.280 -6.885 1.00 76.06 210 SER A N 1
ATOM 1636 C CA . SER A 1 210 ? 14.220 1.446 -7.784 1.00 76.06 210 SER A CA 1
ATOM 1637 C C . SER A 1 210 ? 12.833 2.075 -8.013 1.00 76.06 210 SER A C 1
ATOM 1639 O O . SER A 1 210 ? 12.567 2.649 -9.064 1.00 76.06 210 SER A O 1
ATOM 1641 N N . CYS A 1 211 ? 11.949 1.999 -7.015 1.00 75.56 211 CYS A N 1
ATOM 1642 C CA . CYS A 1 211 ? 10.603 2.582 -7.020 1.00 75.56 211 CYS A CA 1
ATOM 1643 C C . CYS A 1 211 ? 10.407 3.623 -5.901 1.00 75.56 211 CYS A C 1
ATOM 1645 O O . CYS A 1 211 ? 9.287 3.896 -5.467 1.00 75.56 211 CYS A O 1
ATOM 1647 N N . LEU A 1 212 ? 11.503 4.219 -5.413 1.00 77.69 212 LEU A N 1
ATOM 1648 C CA . LEU A 1 212 ? 11.457 5.356 -4.493 1.00 77.69 212 LEU A CA 1
ATOM 1649 C C . LEU A 1 212 ? 11.296 6.662 -5.286 1.00 77.69 212 LEU A C 1
ATOM 1651 O O . LEU A 1 212 ? 12.275 7.296 -5.679 1.00 77.69 212 LEU A O 1
ATOM 1655 N N . PHE A 1 213 ? 10.047 7.047 -5.531 1.00 72.69 213 PHE A N 1
ATOM 1656 C CA . PHE A 1 213 ? 9.705 8.241 -6.303 1.00 72.69 213 PHE A CA 1
ATOM 1657 C C . PHE A 1 213 ? 9.912 9.540 -5.507 1.00 72.69 213 PHE A C 1
ATOM 1659 O O . PHE A 1 213 ? 9.725 9.581 -4.290 1.00 72.69 213 PHE A O 1
ATOM 1666 N N . SER A 1 214 ? 10.282 10.624 -6.201 1.00 72.19 214 SER A N 1
ATOM 1667 C CA . SER A 1 214 ? 10.313 11.966 -5.602 1.00 72.19 214 SER A CA 1
ATOM 1668 C C . SER A 1 214 ? 8.893 12.489 -5.363 1.00 72.19 214 SER A C 1
ATOM 1670 O O . SER A 1 214 ? 7.938 12.000 -5.965 1.00 72.19 214 SER A O 1
ATOM 1672 N N . ALA A 1 215 ? 8.747 13.524 -4.530 1.00 69.50 215 ALA A N 1
ATOM 1673 C CA . ALA A 1 215 ? 7.449 14.156 -4.282 1.00 69.50 215 ALA A CA 1
ATOM 1674 C C . ALA A 1 215 ? 6.773 14.655 -5.574 1.00 69.50 215 ALA A C 1
ATOM 1676 O O . ALA A 1 215 ? 5.558 14.558 -5.701 1.00 69.50 215 ALA A O 1
ATOM 1677 N N . THR A 1 216 ? 7.551 15.133 -6.550 1.00 67.94 216 THR A N 1
ATOM 1678 C CA . THR A 1 216 ? 7.034 15.586 -7.850 1.00 67.94 216 THR A CA 1
ATOM 1679 C C . THR A 1 216 ? 6.413 14.434 -8.636 1.00 67.94 216 THR A C 1
ATOM 1681 O O . THR A 1 216 ? 5.293 14.557 -9.126 1.00 67.94 216 THR A O 1
ATOM 1684 N N . TYR A 1 217 ? 7.099 13.288 -8.699 1.00 69.19 217 TYR A N 1
ATOM 1685 C CA . TYR A 1 217 ? 6.566 12.088 -9.349 1.00 69.19 217 TYR A CA 1
ATOM 1686 C C . TYR A 1 217 ? 5.367 11.529 -8.584 1.00 69.19 217 TYR A C 1
ATOM 1688 O O . TYR A 1 217 ? 4.334 11.230 -9.181 1.00 69.19 217 TYR A O 1
ATOM 1696 N N . LEU A 1 218 ? 5.463 11.470 -7.255 1.00 71.56 218 LEU A N 1
ATOM 1697 C CA . LEU A 1 218 ? 4.376 11.023 -6.395 1.00 71.56 218 LEU A CA 1
ATOM 1698 C C . LEU A 1 218 ? 3.137 11.922 -6.496 1.00 71.56 218 LEU A C 1
ATOM 1700 O O . LEU A 1 218 ? 2.041 11.422 -6.315 1.00 71.56 218 LEU A O 1
ATOM 1704 N N . ALA A 1 219 ? 3.267 13.212 -6.814 1.00 71.38 219 ALA A N 1
ATOM 1705 C CA . ALA A 1 219 ? 2.120 14.097 -7.026 1.00 71.38 219 ALA A CA 1
ATOM 1706 C C . ALA A 1 219 ? 1.415 13.860 -8.378 1.00 71.38 219 ALA A C 1
ATOM 1708 O O . ALA A 1 219 ? 0.209 14.078 -8.490 1.00 71.3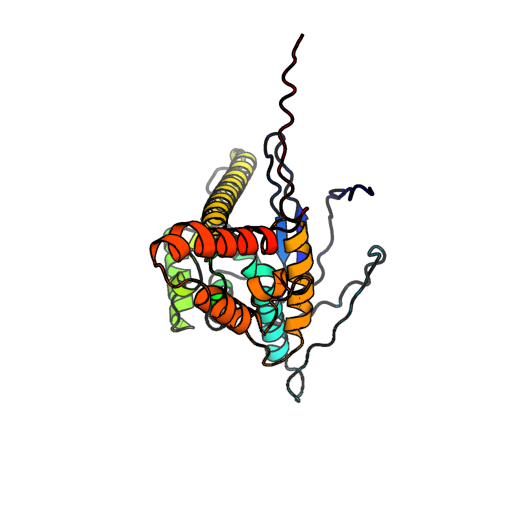8 219 ALA A O 1
ATOM 1709 N N . GLY A 1 220 ? 2.144 13.403 -9.402 1.00 70.31 220 GLY A N 1
ATOM 1710 C CA . GLY A 1 220 ? 1.575 13.057 -10.710 1.00 70.31 220 GLY A CA 1
ATOM 1711 C C . GLY A 1 220 ? 0.878 11.693 -10.728 1.00 70.31 220 GLY A C 1
ATOM 1712 O O . GLY A 1 220 ? -0.139 11.521 -11.400 1.00 70.31 220 GLY A O 1
ATOM 1713 N N . LEU A 1 221 ? 1.381 10.732 -9.950 1.00 71.94 221 LEU A N 1
ATOM 1714 C CA . LEU A 1 221 ? 0.898 9.348 -9.954 1.00 71.94 221 LEU A CA 1
ATOM 1715 C C . LEU A 1 221 ? -0.584 9.193 -9.540 1.00 71.94 221 LEU A C 1
ATOM 1717 O O . LEU A 1 221 ? -1.311 8.518 -10.267 1.00 71.94 221 LEU A O 1
ATOM 1721 N N . PRO A 1 222 ? -1.097 9.843 -8.474 1.00 71.06 222 PRO A N 1
ATOM 1722 C CA . PRO A 1 222 ? -2.517 9.822 -8.130 1.00 71.06 222 PRO A CA 1
AT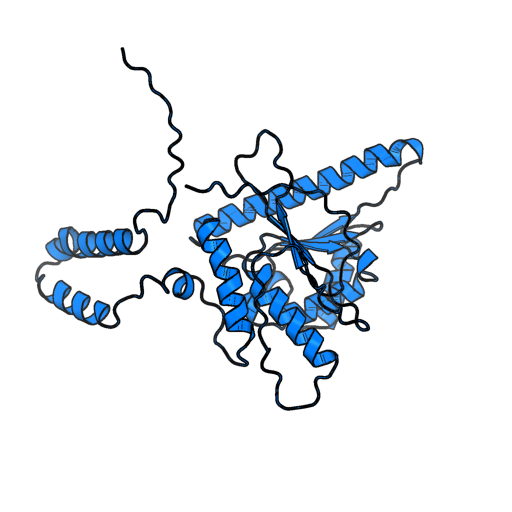OM 1723 C C . PRO A 1 222 ? -3.411 10.408 -9.221 1.00 71.06 222 PRO A C 1
ATOM 1725 O O . PRO A 1 222 ? -4.520 9.922 -9.424 1.00 71.06 222 PRO A O 1
ATOM 1728 N N . ARG A 1 223 ? -2.940 11.426 -9.958 1.00 73.69 223 ARG A N 1
ATOM 1729 C CA . ARG A 1 223 ? -3.702 12.012 -11.072 1.00 73.69 223 ARG A CA 1
ATOM 1730 C C . ARG A 1 223 ? -3.896 10.992 -12.193 1.00 73.69 223 ARG A C 1
ATOM 1732 O O . ARG A 1 223 ? -5.015 10.837 -12.674 1.00 73.69 223 ARG A O 1
ATOM 1739 N N . HIS A 1 224 ? -2.839 10.266 -12.550 1.00 72.56 224 HIS A N 1
ATOM 1740 C CA . HIS A 1 224 ? -2.923 9.191 -13.538 1.00 72.56 224 HIS A CA 1
ATOM 1741 C C . HIS A 1 224 ? -3.704 7.980 -13.023 1.00 72.56 224 HIS A C 1
ATOM 1743 O O . HIS A 1 224 ? -4.502 7.410 -13.759 1.00 72.56 224 HIS A O 1
ATOM 1749 N N . ALA A 1 225 ? -3.565 7.625 -11.744 1.00 71.88 225 ALA A N 1
ATOM 1750 C CA . ALA A 1 225 ? -4.391 6.585 -11.138 1.00 71.88 225 ALA A CA 1
ATOM 1751 C C . ALA A 1 225 ? -5.886 6.947 -11.195 1.00 71.88 225 ALA A C 1
ATOM 1753 O O . ALA A 1 225 ? -6.709 6.093 -11.511 1.00 71.88 225 ALA A O 1
ATOM 1754 N N . ALA A 1 226 ? -6.244 8.216 -10.976 1.00 72.25 226 ALA A N 1
ATOM 1755 C CA . ALA A 1 226 ? -7.621 8.694 -11.099 1.00 72.25 226 ALA A CA 1
ATOM 1756 C C . ALA A 1 226 ? -8.159 8.644 -12.542 1.00 72.25 226 ALA A C 1
ATOM 1758 O O . ALA A 1 226 ? -9.356 8.445 -12.741 1.00 72.25 226 ALA A O 1
ATOM 1759 N N . GLU A 1 227 ? -7.300 8.833 -13.547 1.00 72.38 227 GLU A N 1
ATOM 1760 C CA . GLU A 1 227 ? -7.650 8.637 -14.963 1.00 72.38 227 GLU A CA 1
ATOM 1761 C C . GLU A 1 227 ? -7.934 7.170 -15.267 1.00 72.38 227 GLU A C 1
ATOM 1763 O O . GLU A 1 227 ? -8.905 6.848 -15.948 1.00 72.38 227 GLU A O 1
ATOM 1768 N N . HIS A 1 228 ? -7.117 6.295 -14.694 1.00 68.56 228 HIS A N 1
ATOM 1769 C CA . HIS A 1 228 ? -7.148 4.861 -14.928 1.00 68.56 228 HIS A CA 1
ATOM 1770 C C . HIS A 1 228 ? -8.333 4.152 -14.261 1.00 68.56 228 HIS A C 1
ATOM 1772 O O . HIS A 1 228 ? -8.945 3.260 -14.838 1.00 68.56 228 HIS A O 1
ATOM 1778 N N . VAL A 1 229 ? -8.710 4.599 -13.061 1.00 67.44 229 VAL A N 1
ATOM 1779 C CA . VAL A 1 229 ? -9.854 4.084 -12.285 1.00 67.44 229 VAL A CA 1
ATOM 1780 C C . VAL A 1 229 ? -11.197 4.236 -13.025 1.00 67.44 229 VAL A C 1
ATOM 1782 O O . VAL A 1 229 ? -12.160 3.534 -12.717 1.00 67.44 229 VAL A O 1
ATOM 1785 N N . GLY A 1 230 ? -11.288 5.145 -14.002 1.00 61.56 230 GLY A N 1
ATOM 1786 C CA . GLY A 1 230 ? -12.510 5.388 -14.771 1.00 61.56 230 GLY A CA 1
ATOM 1787 C C . GLY A 1 230 ? -12.823 4.349 -15.853 1.00 61.56 230 GLY A C 1
ATOM 1788 O O . GLY A 1 230 ? -13.955 4.340 -16.345 1.00 61.56 230 GLY A O 1
ATOM 1789 N N . ASP A 1 231 ? -11.868 3.491 -16.222 1.00 62.47 231 ASP A N 1
ATOM 1790 C CA . ASP A 1 231 ? -11.978 2.587 -17.370 1.00 62.47 231 ASP A CA 1
ATOM 1791 C C . ASP A 1 231 ? -12.064 1.114 -16.929 1.00 62.47 231 ASP A C 1
ATOM 1793 O O . ASP A 1 231 ? -11.110 0.503 -16.437 1.00 62.47 231 ASP A O 1
ATOM 1797 N N . ALA A 1 232 ? -13.260 0.537 -17.064 1.00 54.34 232 ALA A N 1
ATOM 1798 C CA . ALA A 1 232 ? -13.548 -0.830 -16.652 1.00 54.34 232 ALA A CA 1
ATOM 1799 C C . ALA A 1 232 ? -12.865 -1.826 -17.607 1.00 54.34 232 ALA A C 1
ATOM 1801 O O . ALA A 1 232 ? -13.410 -2.170 -18.653 1.00 54.34 232 ALA A O 1
ATOM 1802 N N . GLY A 1 233 ? -11.683 -2.306 -17.218 1.00 55.03 233 GLY A N 1
ATOM 1803 C CA . GLY A 1 233 ? -10.866 -3.238 -18.005 1.00 55.03 233 GLY A CA 1
ATOM 1804 C C . GLY A 1 233 ? -9.468 -2.719 -18.339 1.00 55.03 233 GLY A C 1
ATOM 1805 O O . GLY A 1 233 ? -8.717 -3.413 -19.024 1.00 55.03 233 GLY A O 1
ATOM 1806 N N . ALA A 1 234 ? -9.106 -1.528 -17.860 1.00 59.06 234 ALA A N 1
ATOM 1807 C CA . ALA A 1 234 ? -7.784 -0.975 -18.086 1.00 59.06 234 ALA A CA 1
ATOM 1808 C C . ALA A 1 234 ? -6.689 -1.834 -17.415 1.00 59.06 234 ALA A C 1
ATOM 1810 O O . ALA A 1 234 ? -6.889 -2.345 -16.304 1.00 59.06 234 ALA A O 1
ATOM 1811 N N . PRO A 1 235 ? -5.534 -2.027 -18.083 1.00 61.34 235 PRO A N 1
ATOM 1812 C CA . PRO A 1 235 ? -4.468 -2.889 -17.585 1.00 61.34 235 PRO A CA 1
ATOM 1813 C C . PRO A 1 235 ? -3.950 -2.377 -16.242 1.00 61.34 235 PRO A C 1
ATOM 1815 O O . PRO A 1 235 ? -4.014 -1.186 -15.995 1.00 61.34 235 PRO A O 1
ATOM 1818 N N . PRO A 1 236 ? -3.410 -3.223 -15.368 1.00 64.88 236 PRO A N 1
ATOM 1819 C CA . PRO A 1 236 ? -2.908 -2.778 -14.073 1.00 64.88 236 PRO A CA 1
ATOM 1820 C C . PRO A 1 236 ? -1.921 -1.573 -14.199 1.00 64.88 236 PRO A C 1
ATOM 1822 O O . PRO A 1 236 ? -1.124 -1.524 -15.135 1.00 64.88 236 PRO A O 1
ATOM 1825 N N . LEU A 1 237 ? -2.008 -0.580 -13.297 1.00 67.50 237 LEU A N 1
ATOM 1826 C CA . LEU A 1 237 ? -1.198 0.652 -13.284 1.00 67.50 237 LEU A CA 1
ATOM 1827 C C . LEU A 1 237 ? 0.326 0.381 -13.326 1.00 67.50 237 LEU A C 1
ATOM 1829 O O . LEU A 1 237 ? 0.923 -0.036 -12.335 1.00 67.50 237 LEU A O 1
ATOM 1833 N N . ASP A 1 238 ? 0.970 0.685 -14.453 1.00 69.88 238 ASP A N 1
ATOM 1834 C CA . ASP A 1 238 ? 2.419 0.531 -14.629 1.00 69.88 238 ASP A CA 1
ATOM 1835 C C . ASP A 1 238 ? 3.161 1.836 -14.289 1.00 69.88 238 ASP A C 1
ATOM 1837 O O . ASP A 1 238 ? 3.138 2.816 -15.040 1.00 69.88 238 ASP A O 1
ATOM 1841 N N . PHE A 1 239 ? 3.852 1.844 -13.146 1.00 67.75 239 PHE A N 1
ATOM 1842 C CA . PHE A 1 239 ? 4.626 3.000 -12.685 1.00 67.75 239 PHE A CA 1
ATOM 1843 C C . PHE A 1 239 ? 5.754 3.393 -13.639 1.00 67.75 239 PHE A C 1
ATOM 1845 O O . PHE A 1 239 ? 6.053 4.581 -13.772 1.00 67.75 239 PHE A O 1
ATOM 1852 N N . LEU A 1 240 ? 6.389 2.416 -14.295 1.00 68.88 240 LEU A N 1
ATOM 1853 C CA . LEU A 1 240 ? 7.470 2.684 -15.236 1.00 68.88 240 LEU A CA 1
ATOM 1854 C C . LEU A 1 240 ? 6.905 3.363 -16.479 1.00 68.88 240 LEU A C 1
ATOM 1856 O O . LEU A 1 240 ? 7.433 4.397 -16.888 1.00 68.88 240 LEU A O 1
ATOM 1860 N N . ALA A 1 241 ? 5.794 2.855 -17.015 1.00 71.19 241 ALA A N 1
ATOM 1861 C CA . ALA A 1 241 ? 5.102 3.487 -18.134 1.00 71.19 241 ALA A CA 1
ATOM 1862 C C . ALA A 1 241 ? 4.657 4.919 -17.797 1.00 71.19 241 ALA A C 1
ATOM 1864 O O . ALA A 1 241 ? 4.927 5.838 -18.570 1.00 71.19 241 ALA A O 1
ATOM 1865 N N . ILE A 1 242 ? 4.051 5.133 -16.621 1.00 70.31 242 ILE A N 1
ATOM 1866 C CA . ILE A 1 242 ? 3.576 6.462 -16.206 1.00 70.31 242 ILE A CA 1
ATOM 1867 C C . ILE A 1 242 ? 4.736 7.444 -16.038 1.00 70.31 242 ILE A C 1
ATOM 1869 O O . ILE A 1 242 ? 4.667 8.563 -16.541 1.00 70.31 242 ILE A O 1
ATOM 1873 N N . SER A 1 243 ? 5.833 7.026 -15.399 1.00 68.38 243 SER A N 1
ATOM 1874 C CA . SER A 1 243 ? 7.020 7.880 -15.233 1.00 68.38 243 SER A CA 1
ATOM 1875 C C . SER A 1 243 ? 7.644 8.327 -16.562 1.00 68.38 243 SER A C 1
ATOM 1877 O O . SER A 1 243 ? 8.376 9.315 -16.595 1.00 68.38 243 SER A O 1
ATOM 1879 N N . ARG A 1 244 ? 7.333 7.622 -17.659 1.00 70.44 244 ARG A N 1
ATOM 1880 C CA . ARG A 1 244 ? 7.835 7.874 -19.010 1.00 70.44 244 ARG A CA 1
ATOM 1881 C C . ARG A 1 244 ? 6.799 8.484 -19.955 1.00 70.44 244 ARG A C 1
ATOM 1883 O O . ARG A 1 244 ? 7.113 8.637 -21.130 1.00 70.44 244 ARG A O 1
ATOM 1890 N N . LEU A 1 245 ? 5.605 8.874 -19.493 1.00 71.25 245 LEU A N 1
ATOM 1891 C CA . LEU A 1 245 ? 4.584 9.479 -20.370 1.00 71.25 245 LEU A CA 1
ATOM 1892 C C . LEU A 1 245 ? 5.092 10.732 -21.097 1.00 71.25 245 LEU A C 1
ATOM 1894 O O . LEU A 1 245 ? 4.736 10.964 -22.249 1.00 71.25 245 LEU A O 1
ATOM 1898 N N . GLU A 1 246 ? 5.965 11.501 -20.449 1.00 65.31 246 GLU A N 1
ATOM 1899 C CA . GLU A 1 246 ? 6.585 12.699 -21.026 1.00 65.31 246 GLU A CA 1
ATOM 1900 C C . GLU A 1 246 ? 7.898 12.401 -21.786 1.00 65.31 246 GLU A C 1
ATOM 1902 O O . GLU A 1 246 ? 8.430 13.280 -22.460 1.00 65.31 246 GLU A O 1
ATOM 1907 N N . SER A 1 247 ? 8.415 11.165 -21.713 1.00 68.75 247 SER A N 1
ATOM 1908 C CA . SER A 1 247 ? 9.649 10.702 -22.377 1.00 68.75 247 SER A CA 1
ATOM 1909 C C . SER A 1 247 ? 9.531 9.231 -22.815 1.00 68.75 247 SER A C 1
ATOM 1911 O O . SER A 1 247 ? 10.161 8.306 -22.274 1.00 68.75 247 SER A O 1
ATOM 1913 N N . LEU A 1 248 ? 8.641 8.996 -23.782 1.00 74.81 248 LEU A N 1
ATOM 1914 C CA . LEU A 1 248 ? 8.344 7.658 -24.289 1.00 74.81 248 LEU A CA 1
ATOM 1915 C C . LEU A 1 248 ? 9.569 7.043 -24.976 1.00 74.81 248 LEU A C 1
ATOM 1917 O O . LEU A 1 248 ? 10.301 7.712 -25.703 1.00 74.81 248 LEU A O 1
ATOM 1921 N N . VAL A 1 249 ? 9.765 5.737 -24.778 1.00 77.12 249 VAL A N 1
ATOM 1922 C CA . VAL A 1 249 ? 10.791 4.986 -25.513 1.00 77.12 249 VAL A CA 1
ATOM 1923 C C . VAL A 1 249 ? 10.392 4.935 -26.986 1.00 77.12 249 VAL A C 1
ATOM 1925 O O . VAL A 1 249 ? 9.281 4.518 -27.316 1.00 77.12 249 VAL A O 1
ATOM 1928 N N . ALA A 1 250 ? 11.300 5.328 -27.878 1.00 80.88 250 ALA A N 1
ATOM 1929 C CA . ALA A 1 250 ? 11.075 5.220 -29.314 1.00 80.88 250 ALA A CA 1
ATOM 1930 C C . ALA A 1 250 ? 10.833 3.749 -29.709 1.00 80.88 250 ALA A C 1
ATOM 1932 O O . ALA A 1 250 ? 11.637 2.871 -29.391 1.00 80.88 250 ALA A O 1
ATOM 1933 N N . ALA A 1 251 ? 9.721 3.466 -30.394 1.00 83.50 251 ALA A N 1
ATOM 1934 C CA . ALA A 1 251 ? 9.303 2.096 -30.719 1.00 83.50 251 ALA A CA 1
ATOM 1935 C C . ALA A 1 251 ? 10.308 1.343 -31.617 1.00 83.50 251 ALA A C 1
ATOM 1937 O O . ALA A 1 251 ? 10.358 0.115 -31.623 1.00 83.50 251 ALA A O 1
ATOM 1938 N N . ASP A 1 252 ? 11.127 2.080 -32.361 1.00 87.81 252 ASP A N 1
ATOM 1939 C CA . ASP A 1 252 ? 12.174 1.593 -33.255 1.00 87.81 252 ASP A CA 1
ATOM 1940 C C . ASP A 1 252 ? 13.557 1.478 -32.585 1.00 87.81 252 ASP A C 1
ATOM 1942 O O . ASP A 1 252 ? 14.505 0.992 -33.210 1.00 87.81 252 ASP A O 1
ATOM 1946 N N . LEU A 1 253 ? 13.680 1.829 -31.298 1.00 86.38 253 LEU A N 1
ATOM 1947 C CA . LEU A 1 253 ? 14.920 1.703 -30.528 1.00 86.38 253 LEU A CA 1
ATOM 1948 C C . LEU A 1 253 ? 15.549 0.296 -30.618 1.00 86.38 253 LEU A C 1
ATOM 1950 O O . LEU A 1 253 ? 16.753 0.224 -30.874 1.00 86.38 253 LEU A O 1
ATOM 1954 N N . PRO A 1 254 ? 14.804 -0.827 -30.500 1.00 89.12 254 PRO A N 1
ATOM 1955 C CA . PRO A 1 254 ? 15.397 -2.158 -30.646 1.00 89.12 254 PRO A CA 1
ATOM 1956 C C . PRO A 1 254 ? 16.025 -2.384 -32.026 1.00 89.12 254 PRO A C 1
ATOM 1958 O O . PRO A 1 254 ? 17.098 -2.978 -32.128 1.00 89.12 254 PRO A O 1
ATOM 1961 N N . ALA A 1 255 ? 15.394 -1.874 -33.089 1.00 89.38 255 ALA A N 1
ATOM 1962 C CA . ALA A 1 255 ? 15.898 -1.997 -34.453 1.00 89.38 255 ALA A CA 1
ATOM 1963 C C . ALA A 1 255 ? 17.167 -1.155 -34.662 1.00 89.38 255 ALA A C 1
ATOM 1965 O O . ALA A 1 255 ? 18.124 -1.621 -35.287 1.00 89.38 255 ALA A O 1
ATOM 1966 N N . TYR A 1 256 ? 17.219 0.056 -34.096 1.00 88.25 256 TYR A N 1
ATOM 1967 C CA . TYR A 1 256 ? 18.426 0.882 -34.139 1.00 88.25 256 TYR A CA 1
ATOM 1968 C C . TYR A 1 256 ? 19.571 0.302 -33.323 1.00 88.25 256 TYR A C 1
ATOM 1970 O O . TYR A 1 256 ? 20.702 0.322 -33.803 1.00 88.25 256 TYR A O 1
ATOM 1978 N N . LEU A 1 257 ? 19.297 -0.250 -32.139 1.00 90.75 257 LEU A N 1
ATOM 1979 C CA . LEU A 1 257 ? 20.309 -0.921 -31.325 1.00 90.75 257 LEU A CA 1
ATOM 1980 C C . LEU A 1 257 ? 20.848 -2.156 -32.037 1.00 90.75 257 LEU A C 1
ATOM 1982 O O . LEU A 1 257 ? 22.061 -2.320 -32.113 1.00 90.75 257 LEU A O 1
ATOM 1986 N N . ALA A 1 258 ? 19.978 -2.980 -32.625 1.00 89.12 258 ALA A N 1
ATOM 1987 C CA . ALA A 1 258 ? 20.400 -4.133 -33.413 1.00 89.12 258 ALA A CA 1
ATOM 1988 C C . ALA A 1 258 ? 21.319 -3.707 -34.568 1.00 89.12 258 ALA A C 1
ATOM 1990 O O . ALA A 1 258 ? 22.413 -4.249 -34.720 1.00 89.12 258 ALA A O 1
ATOM 1991 N N . ARG A 1 259 ? 20.928 -2.675 -35.328 1.00 90.12 259 ARG A N 1
ATOM 1992 C CA . ARG A 1 259 ? 21.747 -2.134 -36.421 1.00 90.12 259 ARG A CA 1
ATOM 1993 C C . ARG A 1 259 ? 23.071 -1.556 -35.920 1.00 90.12 259 ARG A C 1
ATOM 1995 O O . ARG A 1 259 ? 24.114 -1.855 -36.487 1.00 90.12 259 ARG A O 1
ATOM 2002 N N . PHE A 1 260 ? 23.057 -0.786 -34.837 1.00 89.62 260 PHE A N 1
ATOM 2003 C CA . PHE A 1 260 ? 24.267 -0.245 -34.221 1.00 89.62 260 PHE A CA 1
ATOM 2004 C C . PHE A 1 260 ? 25.230 -1.358 -33.789 1.00 89.62 260 PHE A C 1
ATOM 2006 O O . PHE A 1 260 ? 26.413 -1.302 -34.113 1.00 89.62 260 PHE A O 1
ATOM 2013 N N . LEU A 1 261 ? 24.721 -2.404 -33.133 1.00 89.62 261 LEU A N 1
ATOM 2014 C CA . LEU A 1 261 ? 25.518 -3.547 -32.685 1.00 89.62 261 LEU A CA 1
ATOM 2015 C C . LEU A 1 261 ? 26.100 -4.344 -33.864 1.00 89.62 261 LEU A C 1
ATOM 2017 O O . LEU A 1 261 ? 27.219 -4.837 -33.752 1.00 89.62 261 LEU A O 1
ATOM 2021 N N . THR A 1 262 ? 25.411 -4.411 -35.012 1.00 89.44 262 THR A N 1
ATOM 2022 C CA . THR A 1 262 ? 25.936 -5.099 -36.212 1.00 89.44 262 THR A CA 1
ATOM 2023 C C . THR A 1 262 ? 27.180 -4.445 -36.822 1.00 89.44 262 THR A C 1
ATOM 2025 O O . THR A 1 262 ? 27.890 -5.096 -37.586 1.00 89.44 262 THR A O 1
ATOM 2028 N N . HIS A 1 263 ? 27.492 -3.191 -36.476 1.00 87.94 263 HIS A N 1
ATOM 2029 C CA . HIS A 1 263 ? 28.701 -2.512 -36.955 1.00 87.94 263 HIS A CA 1
ATOM 2030 C C . HIS A 1 263 ? 29.985 -2.942 -36.228 1.00 87.94 263 HIS A C 1
ATOM 2032 O O . HIS A 1 263 ? 31.076 -2.592 -36.675 1.00 87.94 263 HIS A O 1
ATOM 2038 N N . TYR A 1 264 ? 29.882 -3.717 -35.145 1.00 87.19 264 TYR A N 1
ATOM 2039 C CA . TYR A 1 264 ? 31.031 -4.197 -34.380 1.00 87.19 264 TYR A CA 1
ATOM 2040 C C . TYR A 1 264 ? 31.282 -5.676 -34.675 1.00 87.19 264 TYR A C 1
ATOM 2042 O O . TYR A 1 264 ? 30.514 -6.544 -34.271 1.00 87.19 264 TYR A O 1
ATOM 2050 N N . ALA A 1 265 ? 32.383 -5.968 -35.370 1.00 80.81 265 ALA A N 1
ATOM 2051 C CA . ALA A 1 265 ? 32.789 -7.341 -35.687 1.00 80.81 265 ALA A CA 1
ATOM 2052 C C . ALA A 1 265 ? 33.594 -8.011 -34.555 1.00 80.81 265 ALA A C 1
ATOM 2054 O O . ALA A 1 265 ? 33.664 -9.236 -34.482 1.00 80.81 265 ALA A O 1
ATOM 2055 N N . SER A 1 266 ? 34.207 -7.214 -33.673 1.00 90.62 266 SER A N 1
ATOM 2056 C CA . SER A 1 266 ? 35.010 -7.689 -32.544 1.00 90.62 266 SER A CA 1
ATOM 2057 C C . SER A 1 266 ? 34.205 -7.687 -31.248 1.00 90.62 266 SER A C 1
ATOM 2059 O O . SER A 1 266 ? 33.591 -6.685 -30.874 1.00 90.62 266 SER A O 1
ATOM 2061 N N . VAL A 1 267 ? 34.274 -8.797 -30.509 1.00 86.94 267 VAL A N 1
ATOM 2062 C CA . VAL A 1 267 ? 33.678 -8.916 -29.168 1.00 86.94 267 VAL A CA 1
ATOM 2063 C C . VAL A 1 267 ? 34.313 -7.927 -28.183 1.00 86.94 267 VAL A C 1
ATOM 2065 O O . VAL A 1 267 ? 33.632 -7.450 -27.273 1.00 86.94 267 VAL A O 1
ATOM 2068 N N . ASP A 1 268 ? 35.592 -7.585 -28.363 1.00 90.50 268 ASP A N 1
ATOM 2069 C CA . ASP A 1 268 ? 36.277 -6.620 -27.498 1.00 90.50 268 ASP A CA 1
ATOM 2070 C C . ASP A 1 268 ? 35.768 -5.192 -27.718 1.00 90.50 268 ASP A C 1
ATOM 2072 O O . ASP A 1 268 ? 35.535 -4.478 -26.741 1.00 90.50 268 ASP A O 1
ATOM 2076 N N . ASP A 1 269 ? 35.510 -4.796 -28.966 1.00 87.69 269 ASP A N 1
ATOM 2077 C CA . ASP A 1 269 ? 34.960 -3.470 -29.282 1.00 87.69 269 ASP A CA 1
ATOM 2078 C C . ASP A 1 269 ? 33.507 -3.353 -28.811 1.00 87.69 269 ASP A C 1
ATOM 2080 O O . ASP A 1 269 ? 33.092 -2.328 -28.265 1.00 87.69 269 ASP A O 1
ATOM 2084 N N . LEU A 1 270 ? 32.747 -4.447 -28.919 1.00 88.44 270 LEU A N 1
ATOM 2085 C CA . LEU A 1 270 ? 31.396 -4.530 -28.379 1.00 88.44 270 LEU A CA 1
ATOM 2086 C C . LEU A 1 270 ? 31.386 -4.274 -26.863 1.00 88.44 270 LEU A C 1
ATOM 2088 O O . LEU A 1 270 ? 30.593 -3.474 -26.369 1.00 88.44 270 LEU A O 1
ATOM 2092 N N . LYS A 1 271 ? 32.290 -4.926 -26.120 1.00 89.50 271 LYS A N 1
ATOM 2093 C CA . LYS A 1 271 ? 32.372 -4.814 -24.655 1.00 89.50 271 LYS A CA 1
ATOM 2094 C C . LYS A 1 271 ? 32.953 -3.486 -24.179 1.00 89.50 271 LYS A C 1
ATOM 2096 O O . LYS A 1 271 ? 32.503 -2.973 -23.160 1.00 89.50 271 LYS A O 1
ATOM 2101 N N . ARG A 1 272 ? 33.970 -2.955 -24.862 1.00 90.44 272 ARG A N 1
ATOM 2102 C CA . ARG A 1 272 ? 34.691 -1.746 -24.424 1.00 90.44 272 ARG A CA 1
ATOM 2103 C C . ARG A 1 272 ? 34.060 -0.450 -24.908 1.00 90.44 272 ARG A C 1
ATOM 2105 O O . ARG A 1 272 ? 34.311 0.583 -24.297 1.00 90.44 272 ARG A O 1
ATOM 2112 N N . PHE A 1 273 ? 33.261 -0.496 -25.972 1.00 89.44 273 PHE A N 1
ATOM 2113 C CA . PHE A 1 273 ? 32.676 0.700 -26.568 1.00 89.44 273 PHE A CA 1
ATOM 2114 C C . PHE A 1 273 ? 31.155 0.618 -26.679 1.00 89.44 273 PHE A C 1
ATOM 2116 O O . PHE A 1 273 ? 30.460 1.399 -26.033 1.00 89.44 273 PHE A O 1
ATOM 2123 N N . ALA A 1 274 ? 30.621 -0.338 -27.444 1.00 88.88 274 ALA A N 1
ATOM 2124 C CA . ALA A 1 274 ? 29.192 -0.353 -27.762 1.00 88.88 274 ALA A CA 1
ATOM 2125 C C . ALA A 1 274 ? 28.310 -0.517 -26.512 1.00 88.88 274 ALA A C 1
ATOM 2127 O O . ALA A 1 274 ? 27.366 0.247 -26.321 1.00 88.88 274 ALA A O 1
ATOM 2128 N N . VAL A 1 275 ? 28.641 -1.473 -25.636 1.00 89.12 275 VAL A N 1
ATOM 2129 C CA . VAL A 1 275 ? 27.897 -1.722 -24.392 1.00 89.12 275 VAL A CA 1
ATOM 2130 C C . VAL A 1 275 ? 27.964 -0.522 -23.437 1.00 89.12 275 VAL A C 1
ATOM 2132 O O . VAL A 1 275 ? 26.898 -0.069 -23.022 1.00 89.12 275 VAL A O 1
ATOM 2135 N N . PRO A 1 276 ? 29.145 0.051 -23.116 1.00 91.00 276 PRO A N 1
ATOM 2136 C CA . PRO A 1 276 ? 29.225 1.265 -22.308 1.00 91.00 276 PRO A CA 1
ATOM 2137 C C . PRO A 1 276 ? 28.441 2.441 -22.889 1.00 91.00 276 PRO A C 1
ATOM 2139 O O . PRO A 1 276 ? 27.738 3.106 -22.139 1.00 91.00 276 PRO A O 1
ATOM 2142 N N . VAL A 1 277 ? 28.500 2.674 -24.205 1.00 90.62 277 VAL A N 1
ATOM 2143 C CA . VAL A 1 277 ? 27.767 3.775 -24.854 1.00 90.62 277 VAL A CA 1
ATOM 2144 C C . VAL A 1 277 ? 26.259 3.581 -24.728 1.00 90.62 277 VAL A C 1
ATOM 2146 O O . VAL A 1 277 ? 25.576 4.495 -24.278 1.00 90.62 277 VAL A O 1
ATOM 2149 N N . ILE A 1 278 ? 25.740 2.391 -25.049 1.00 89.25 278 ILE A N 1
ATOM 2150 C CA . ILE A 1 278 ? 24.308 2.083 -24.905 1.00 89.25 278 ILE A CA 1
ATOM 2151 C C . ILE A 1 278 ? 23.873 2.242 -23.446 1.00 89.25 278 ILE A C 1
ATOM 2153 O O . ILE A 1 278 ? 22.870 2.896 -23.167 1.00 89.25 278 ILE A O 1
ATOM 2157 N N . ALA A 1 279 ? 24.648 1.689 -22.510 1.00 86.12 279 ALA A N 1
ATOM 2158 C CA . ALA A 1 279 ? 24.358 1.789 -21.087 1.00 86.12 279 ALA A CA 1
ATOM 2159 C C . ALA A 1 279 ? 24.352 3.250 -20.611 1.00 86.12 279 ALA A C 1
ATOM 2161 O O . ALA A 1 279 ? 23.420 3.661 -19.926 1.00 86.12 279 ALA A O 1
ATOM 2162 N N . SER A 1 280 ? 25.341 4.059 -21.002 1.00 84.56 280 SER A N 1
ATOM 2163 C CA . SER A 1 280 ? 25.387 5.487 -20.675 1.00 84.56 280 SER A CA 1
ATOM 2164 C C . SER A 1 280 ? 24.221 6.259 -21.287 1.00 84.56 280 SER A C 1
ATOM 2166 O O . SER A 1 280 ? 23.630 7.086 -20.598 1.00 84.56 280 SER A O 1
ATOM 2168 N N . SER A 1 281 ? 23.847 5.978 -22.538 1.00 84.44 281 SER A N 1
ATOM 2169 C CA . SER A 1 281 ? 22.682 6.595 -23.179 1.00 84.44 281 SER A CA 1
ATOM 2170 C C . SER A 1 281 ? 21.386 6.266 -22.443 1.00 84.44 281 SER A C 1
ATOM 2172 O O . SER A 1 281 ? 20.588 7.167 -22.217 1.00 84.44 281 SER A O 1
ATOM 2174 N N . PHE A 1 282 ? 21.199 5.019 -22.003 1.00 83.69 282 PHE A N 1
ATOM 2175 C CA . PHE A 1 282 ? 20.046 4.648 -21.182 1.00 83.69 282 PHE A CA 1
ATOM 2176 C C . PHE A 1 282 ? 20.063 5.341 -19.827 1.00 83.69 282 PHE A C 1
ATOM 2178 O O . PHE A 1 282 ? 19.045 5.880 -19.419 1.00 83.69 282 PHE A O 1
ATOM 2185 N N . VAL A 1 283 ? 21.203 5.387 -19.138 1.00 77.31 283 VAL A N 1
ATOM 2186 C CA . VAL A 1 283 ? 21.308 6.102 -17.857 1.00 77.31 283 VAL A CA 1
ATOM 2187 C C . VAL A 1 283 ? 20.944 7.581 -18.029 1.00 77.31 283 VAL A C 1
ATOM 2189 O O . VAL A 1 283 ? 20.192 8.115 -17.224 1.00 77.31 283 VAL A O 1
ATOM 2192 N N . LEU A 1 284 ? 21.416 8.241 -19.089 1.00 75.69 284 LEU A N 1
ATOM 2193 C CA . LEU A 1 284 ? 21.080 9.642 -19.363 1.00 75.69 284 LEU A CA 1
ATOM 2194 C C . LEU A 1 284 ? 19.596 9.840 -19.707 1.00 75.69 284 LEU A C 1
ATOM 2196 O O . LEU A 1 284 ? 18.986 10.796 -19.237 1.00 75.69 284 LEU A O 1
ATOM 2200 N N . ASP A 1 285 ? 19.017 8.933 -20.491 1.00 76.81 285 ASP A N 1
ATOM 2201 C CA . ASP A 1 285 ? 17.598 8.951 -20.864 1.00 76.81 285 ASP A CA 1
ATOM 2202 C C . ASP A 1 285 ? 16.668 8.678 -19.669 1.00 76.81 285 ASP A C 1
ATOM 2204 O O . ASP A 1 285 ? 15.605 9.282 -19.549 1.00 76.81 285 ASP A O 1
ATOM 2208 N N . HIS A 1 286 ? 17.086 7.808 -18.748 1.00 68.88 286 HIS A N 1
ATOM 2209 C CA . HIS A 1 286 ? 16.341 7.490 -17.530 1.00 68.88 286 HIS A CA 1
ATOM 2210 C C . HIS A 1 286 ? 16.425 8.579 -16.456 1.00 68.88 286 HIS A C 1
ATOM 2212 O O . HIS A 1 286 ? 15.605 8.572 -15.542 1.00 68.88 286 HIS A O 1
ATOM 2218 N N . TYR A 1 287 ? 17.381 9.507 -16.552 1.00 65.25 287 TYR A N 1
ATOM 2219 C CA . TYR A 1 287 ? 17.589 10.565 -15.563 1.00 65.25 287 TYR A CA 1
ATOM 2220 C C . TYR A 1 287 ? 17.729 11.956 -16.205 1.00 65.25 287 TYR A C 1
ATOM 2222 O O . TYR A 1 287 ? 18.789 12.581 -16.074 1.00 65.25 287 TYR A O 1
ATOM 2230 N N . PRO A 1 288 ? 16.686 12.492 -16.876 1.00 59.03 288 PRO A N 1
ATOM 2231 C CA . PRO A 1 288 ? 16.719 13.846 -17.394 1.00 59.03 288 PRO A CA 1
ATOM 2232 C C . PRO A 1 288 ? 17.072 14.874 -16.304 1.00 59.03 288 PRO A C 1
ATOM 2234 O O . PRO A 1 288 ? 16.720 14.706 -15.128 1.00 59.03 288 PRO A O 1
ATOM 2237 N N . PRO A 1 289 ? 17.779 15.959 -16.670 1.00 54.66 289 PRO A N 1
ATOM 2238 C CA . PRO A 1 289 ? 18.152 17.013 -15.734 1.00 54.66 289 PRO A CA 1
ATOM 2239 C C . PRO A 1 289 ? 16.940 17.511 -14.931 1.00 54.66 289 PRO A C 1
ATOM 2241 O O . PRO A 1 289 ? 15.976 18.012 -15.500 1.00 54.66 289 PRO A O 1
ATOM 2244 N N . GLY A 1 290 ? 16.990 17.361 -13.604 1.00 52.25 290 GLY A N 1
ATOM 2245 C CA . GLY A 1 290 ? 15.898 17.724 -12.692 1.00 52.25 290 GLY A CA 1
ATOM 2246 C C . GLY A 1 290 ? 15.113 16.549 -12.091 1.00 52.25 290 GLY A C 1
ATOM 2247 O O . GLY A 1 290 ? 14.408 16.767 -11.109 1.00 52.25 290 GLY A O 1
ATOM 2248 N N . MET A 1 291 ? 15.270 15.307 -12.582 1.00 50.25 291 MET A N 1
ATOM 2249 C CA . MET A 1 291 ? 14.573 14.134 -12.007 1.00 50.25 291 MET A CA 1
ATOM 2250 C C . MET A 1 291 ? 15.015 13.796 -10.582 1.00 50.25 291 MET A C 1
ATOM 2252 O O . MET A 1 291 ? 14.208 13.421 -9.729 1.00 50.25 291 MET A O 1
ATOM 2256 N N . HIS A 1 292 ? 16.308 13.951 -10.316 1.00 49.47 292 HIS A N 1
ATOM 2257 C CA . HIS A 1 292 ? 16.857 13.927 -8.975 1.00 49.47 292 HIS A CA 1
ATOM 2258 C C . HIS A 1 292 ? 17.265 15.348 -8.640 1.00 49.47 292 HIS A C 1
ATOM 2260 O O . HIS A 1 292 ? 18.291 15.834 -9.115 1.00 49.47 292 HIS A O 1
ATOM 2266 N N . HIS A 1 293 ? 16.498 16.019 -7.783 1.00 43.69 293 HIS A N 1
ATOM 2267 C CA . HIS A 1 293 ? 17.117 17.030 -6.942 1.00 43.69 293 HIS A CA 1
ATOM 2268 C C . HIS A 1 293 ? 18.179 16.294 -6.124 1.00 43.69 293 HIS A C 1
ATOM 2270 O O . HIS A 1 293 ? 17.878 15.695 -5.093 1.00 43.69 293 HIS A O 1
ATOM 2276 N N . MET A 1 294 ? 19.423 16.278 -6.614 1.00 36.25 294 MET A N 1
ATOM 2277 C CA . MET A 1 294 ? 20.556 16.039 -5.743 1.00 36.25 294 MET A CA 1
ATOM 2278 C C . MET A 1 294 ? 20.398 17.065 -4.631 1.00 36.25 294 MET A C 1
ATOM 2280 O O . MET A 1 294 ? 20.502 18.268 -4.871 1.00 36.25 294 MET A O 1
ATOM 2284 N N . PHE A 1 295 ? 20.101 16.593 -3.423 1.00 34.62 295 PHE A N 1
ATOM 2285 C CA . PHE A 1 295 ? 20.400 17.350 -2.226 1.00 34.62 295 PHE A CA 1
ATOM 2286 C C . PHE A 1 295 ? 21.914 17.535 -2.236 1.00 34.62 295 PHE A C 1
ATOM 2288 O O . PHE A 1 295 ? 22.660 16.738 -1.674 1.00 34.62 295 PHE A O 1
ATOM 2295 N N . THR A 1 296 ? 22.387 18.563 -2.935 1.00 29.03 296 THR A N 1
ATOM 2296 C CA . THR A 1 296 ? 23.697 19.124 -2.685 1.00 29.03 296 THR A CA 1
ATOM 2297 C C . THR A 1 296 ? 23.601 19.654 -1.266 1.00 29.03 296 THR A C 1
ATOM 2299 O O . THR A 1 296 ? 23.110 20.757 -1.030 1.00 29.03 296 THR A O 1
ATOM 2302 N N . THR A 1 297 ? 24.005 18.840 -0.294 1.00 31.34 297 THR A N 1
ATOM 2303 C CA . THR A 1 297 ? 24.491 19.370 0.968 1.00 31.34 297 THR A CA 1
ATOM 2304 C C . THR A 1 297 ? 25.637 20.281 0.575 1.00 31.34 297 THR A C 1
ATOM 2306 O O . THR A 1 297 ? 26.728 19.817 0.253 1.00 31.34 297 THR A O 1
ATOM 2309 N N . SER A 1 298 ? 25.355 21.576 0.488 1.00 29.42 298 SER A N 1
ATOM 2310 C CA . SER A 1 298 ? 26.367 22.607 0.378 1.00 29.42 298 SER A CA 1
ATOM 2311 C C . SER A 1 298 ? 27.138 22.595 1.692 1.00 29.42 298 SER A C 1
ATOM 2313 O O . SER A 1 298 ? 26.868 23.376 2.601 1.00 29.42 298 SER A O 1
ATOM 2315 N N . THR A 1 299 ? 28.078 21.665 1.825 1.00 30.28 299 THR A N 1
ATOM 2316 C CA . THR A 1 299 ? 29.230 21.864 2.684 1.00 30.28 299 THR A CA 1
ATOM 2317 C C . THR A 1 299 ? 30.012 22.999 2.047 1.00 30.28 299 THR A C 1
ATOM 2319 O O . THR A 1 299 ? 30.768 22.818 1.096 1.00 30.28 299 THR A O 1
ATOM 2322 N N . SER A 1 300 ? 29.762 24.207 2.549 1.00 31.91 300 SER A N 1
ATOM 2323 C CA . SER A 1 300 ? 30.641 25.350 2.375 1.00 31.91 300 SER A CA 1
ATOM 2324 C C . SER A 1 300 ? 32.003 24.973 2.953 1.00 31.91 300 SER A C 1
ATOM 2326 O O . SER A 1 300 ? 32.257 25.126 4.148 1.00 31.91 300 SER A O 1
ATOM 2328 N N . ILE A 1 301 ? 32.873 24.422 2.115 1.00 30.09 301 ILE A N 1
ATOM 2329 C CA . ILE A 1 301 ? 34.290 24.347 2.424 1.00 30.09 301 ILE A CA 1
ATOM 2330 C C . ILE A 1 301 ? 34.829 25.745 2.145 1.00 30.09 301 ILE A C 1
ATOM 2332 O O . ILE A 1 301 ? 35.000 26.149 0.997 1.00 30.09 301 ILE A O 1
ATOM 2336 N N . HIS A 1 302 ? 35.036 26.495 3.227 1.00 34.25 302 HIS A N 1
ATOM 2337 C CA . HIS A 1 302 ? 35.938 27.635 3.238 1.00 34.25 302 HIS A CA 1
ATOM 2338 C C . HIS A 1 302 ? 37.277 27.211 2.628 1.00 34.25 302 HIS A C 1
ATOM 2340 O O . HIS A 1 302 ? 37.916 26.282 3.124 1.00 34.25 302 HIS A O 1
ATOM 2346 N N . GLN A 1 303 ? 37.717 27.916 1.593 1.00 28.91 303 GLN A N 1
ATOM 2347 C CA . GLN A 1 303 ? 39.127 27.992 1.236 1.00 28.91 303 GLN A CA 1
ATOM 2348 C C . GLN A 1 303 ? 39.522 29.464 1.120 1.00 28.91 303 GLN A C 1
ATOM 2350 O O . GLN A 1 303 ? 38.720 30.292 0.693 1.00 28.91 303 GLN A O 1
ATOM 2355 N N . HIS A 1 304 ? 40.722 29.703 1.646 1.00 34.91 304 HIS A N 1
ATOM 2356 C CA . HIS A 1 304 ? 41.396 30.946 2.013 1.00 34.91 304 HIS A CA 1
ATOM 2357 C C . HIS A 1 304 ? 41.288 32.127 1.048 1.00 34.91 304 HIS A C 1
ATOM 2359 O O . HIS A 1 304 ? 41.371 31.908 -0.178 1.00 34.91 304 HIS A O 1
#

Secondary structure (DSSP, 8-state):
--------------PPTT-EEEEE----TT-SSPPEEEEE----TT-PPPPP--SS-S----------SS---HHHHHHHHHHHHIIIIITT-SEEEEETTTTTSHHHHHHHHHHHHH-GGGGG-SSPPEEEEEESSS-HHHHHHHHHHHHHTT-SS-HHHH-SEEEEEE----S-TTTHHHHHHHHHHHHHHHHHHHHHHHHHHHHHTT----HHHHHHHHHHHHHHTTSTTPPP--HHHHHTTTSPPPTTHHHHHHHHHHT---HHHIIIIIHHHHHHHHHHHHS-TTSS------------

Foldseek 3Di:
DDPPPPPQPPDPDPDFAFDWDWGWDPDDPPDPDIDIDIDGHQHDLPDDGDPDPPPPDPDDDDDDAPQDPDPCDSVSVSLLSLLLCLLQPQLPAQEDEAAQVVQVHLLSVLVSLLSNLPDCQLQPRPFAHEYEYEYADDDFVVSVVVNQVSNVVRHVGHPVSRHVYYGYQHCYDPDDPVCNVVSNVVSVVVVVVVSVVSSVVRCVVCVVVVNNADPVLSVVSSVVSVVQSRDDPRDHDDSVCSVCPVPDDDPCVVVVLVVVLVVDPDPVCCVPPSVVVVVVVVVCSVDPPPRDPPPPPPPPPDDD

Organism: Colletotrichum kahawae (NCBI:txid34407)

Sequence (304 aa):
MERLSVDITTLNITQGHSEIYLSLAPVSTSSARPTLIADANTPAYKQLGQPRKSTLCHELIARLLSTPRGEATLSTVLKIADHVYSCMLLLFADAVCFFADDLGGVETVAQQLALWLEMDILSMSLVRLWLVVVMNGGEEDSTRSQLLQAVRRRTDTHVSERFHGVRVISLAETAPKSLRRHLRSLCWDILSNELSYMAETKRVERMLASCLFSATYLAGLPRHAAEHVGDAGAPPLDFLAISRLESLVAADLPAYLARFLTHYASVDDLKRFAVPVIASSFVLDHYPPGMHHMFTTSTSIHQH

Radius of gyration: 23.89 Å; chains: 1; bounding box: 70×49×74 Å

pLDDT: mean 71.94, std 17.91, range [20.73, 94.0]